Protein 1YWM (pdb70)

Organism: Streptococcus agalactiae serotype Ia (strain ATCC 27591 / A909 / CDC SS700) (NCBI:txid205921)

CATH classification: 2.60.500.10 (+1 more: 1.20.1270.150)

Sequence (180 aa):
STIPGSAATLNTSITKNIQNGNAYIDLYDVKLGKIDPLQLIVLEQGFTAKYVFRQGTKYYGDVSQLQSTGRASLTYNIFGEDGLPHVKTDGQIDIVSVALTIYDSTTLRDKIEEVRTNANDPKWTEESRTEVLTGLDTIKTDIDNNPKTQTDIDSKIVEVNELEKLLVLKLAAALEHHHH

Foldseek 3Di:
DDDAQAQKDFQCVLQQAADPQAGEEAVQCVVVVNDDPQVRMDGHPQKDWFKWKADDPDIDRGSNPDDDWAKIKIKIFMDGPVRHFDQGPVRHTHMDIHIYGYAYLVVVVVLLVVLLVVLPPVQWDPVLSVQLVVLSVVVVVDNVRHGDHNVVSVVVSVVNVVSSVSTDGPVRVVVVPDDD

InterPro domains:
  IPR005877 YSIRK Gram-positive signal peptide [PF04650] (15-38)
  IPR005877 YSIRK Gram-positive signal peptide [TIGR01168] (13-41)
  IPR012706 Rib/alpha/Esp surface antigen repeat [TIGR02331] (239-319)
  IPR012706 Rib/alpha/Esp surface antigen repeat [TIGR02331] (321-401)
  IPR012706 Rib/alpha/Esp surface antigen repeat [TIGR02331] (403-483)
  IPR012706 Rib/alpha/Esp surface antigen repeat [TIGR02331] (485-565)
  IPR012706 Rib/alpha/Esp surface antigen repeat [TIGR02331] (567-647)
  IPR012706 Rib/alpha/Esp surface antigen repeat [TIGR02331] (649-729)
  IPR012706 Rib/alpha/Esp surface antigen repeat [TIGR02331] (731-811)
  IPR012706 Rib/alpha/Esp surface antigen repeat [TIGR02331] (813-893)
  IPR012706 Rib/alpha/Esp surface antigen repeat [TIGR02331] (895-975)
  IPR014933 Alpha C protein, N-terminal [PF08829] (59-161)
  IPR019931 LPXTG cell wall anchor motif [PF00746] (979-1020)
  IPR019931 LPXTG cell wall anchor motif [PS50847] (987-1020)
  IPR019950 M protein-type anchor motif [PR00015] (981-996)
  IPR019950 M protein-type anchor motif [PR00015] (997-1017)
  IPR035327 AlphaC, C-terminal [PF17480] (164-234)
  IPR038335 ACP, C-terminal domain superfamily [G3DSA:1.20.1270.150] (161-236)
  IPR038544 ACP, N-terminal domain superfamily [G3DSA:2.60.500.10] (63-160)
  IPR059115 Rib domain [PF08428] (311-387)

Radius of gyration: 22.84 Å; Cα contacts (8 Å, |Δi|>4): 292; chains: 1; bounding box: 41×65×61 Å

Solvent-accessible surface area: 10551 Å² total; per-residue (Å²): 155,85,67,109,42,9,2,3,45,29,37,85,88,50,88,38,9,5,76,137,40,56,0,32,0,1,4,68,3,11,131,106,68,130,20,57,2,74,117,5,13,81,63,102,168,26,52,85,13,122,26,36,0,87,25,67,123,130,155,44,34,65,14,61,84,1,115,66,54,33,202,14,40,0,24,0,42,1,50,17,156,111,50,115,61,36,82,16,143,84,59,104,88,0,76,10,80,7,53,2,31,1,2,36,0,49,88,0,22,76,46,0,82,105,0,54,103,46,0,81,53,97,104,36,15,116,133,8,34,76,94,0,36,82,15,0,68,90,12,71,79,33,0,52,83,63,11,31,64,48,110,46,0,73,47,20,36,88,88,0,49,87,30,50,149,79,16,59,67,103,120,41,34,66,124,137,164,113,171,204

Nearest PDB structures (foldseek):
  1ywm-assembly1_A  TM=1.006E+00  e=1.007E-37  Streptococcus agalactiae A909
  2o0i-assembly1_1  TM=1.003E+00  e=1.517E-34  Streptococcus agalactiae serogroup Ia
  6jlc-assembly1_A  TM=8.289E-01  e=8.326E+00  Mobiluncus curtisii ATCC 43063
  2mpv-assembly1_A  TM=4.762E-01  e=4.719E+00  Escherichia coli

Secondary structure (DSSP, 8-state):
---TT-SEEE-TT-TTTEETTEEEEEHHHHHTT---GGGGEEE-TT-EEEEEEEETTEEESSGGG--S-EEEEEEEEEE-TTSSBPBPTTSSB-EEEEEEEEE--HHHHHHHHHHHHHHTSTTB-HHHHHHHHHHHHHHHHHHHHS---HHHHHHHHHHHHHHHTT--BHHHHHHHS---

Structure (mmCIF, N/CA/C/O backbone):
data_1YWM
#
_entry.id   1YWM
#
_cell.length_a   56.464
_cell.length_b   56.464
_cell.length_c   271.617
_cell.angle_alpha   90.00
_cell.angl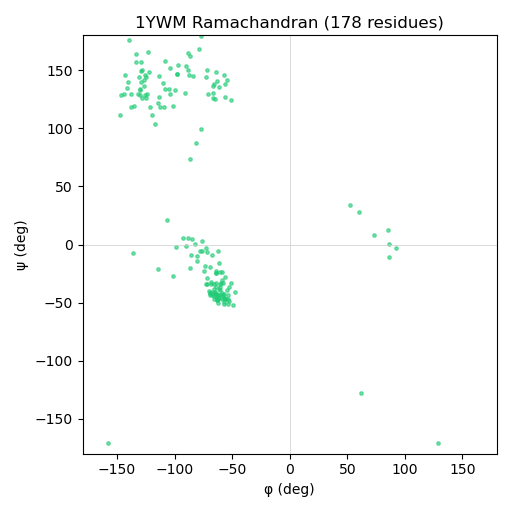e_beta   90.00
_cell.angle_gamma   120.00
#
_symmetry.space_group_name_H-M   'P 61 2 2'
#
loop_
_entity.id
_entity.type
_entity.pdbx_description
1 polymer 'C protein alpha-antigen'
2 non-polymer (2R,3S)-1,4-DIMERCAPTOBUTANE-2,3-DIOL
3 non-polymer GLYCEROL
4 water water
#
loop_
_atom_site.group_PDB
_atom_site.id
_atom_site.type_symbol
_atom_site.label_atom_id
_atom_site.label_alt_id
_atom_site.label_comp_id
_atom_site.label_asym_id
_atom_site.label_entity_id
_atom_site.label_seq_id
_atom_site.pdbx_PDB_ins_code
_atom_site.Cartn_x
_atom_site.Cartn_y
_atom_site.Cartn_z
_atom_site.occupancy
_atom_site.B_iso_or_equiv
_atom_site.auth_seq_id
_atom_site.auth_comp_id
_atom_site.auth_asym_id
_atom_site.auth_atom_id
_atom_site.pdbx_PDB_model_num
ATOM 1 N N . SER A 1 19 ? 39.977 28.927 154.274 1.00 61.20 57 SER A N 1
ATOM 2 C CA . SER A 1 19 ? 39.335 28.312 155.475 1.00 64.66 57 SER A CA 1
ATOM 3 C C . SER A 1 19 ? 38.678 29.358 156.392 1.00 64.68 57 SER A C 1
ATOM 4 O O . SER A 1 19 ? 37.446 29.453 156.438 1.00 64.72 57 SER A O 1
ATOM 7 N N . THR A 1 20 ? 39.489 30.122 157.128 1.00 61.04 58 THR A N 1
ATOM 8 C CA . THR A 1 20 ? 38.980 31.265 157.893 1.00 59.98 58 THR A CA 1
ATOM 9 C C . THR A 1 20 ? 39.902 32.487 157.800 1.00 55.15 58 THR A C 1
ATOM 10 O O . THR A 1 20 ? 41.078 32.442 158.195 1.00 55.04 58 THR A O 1
ATOM 14 N N . ILE A 1 21 ? 39.356 33.567 157.249 1.00 47.38 59 ILE A N 1
ATOM 15 C CA . ILE A 1 21 ? 40.075 34.829 157.132 1.00 36.34 59 ILE A CA 1
ATOM 16 C C . ILE A 1 21 ? 40.544 35.265 158.523 1.00 37.17 59 ILE A C 1
ATOM 17 O O . ILE A 1 21 ? 39.740 35.294 159.466 1.00 34.66 59 ILE A O 1
ATOM 22 N N . PRO A 1 22 ? 41.840 35.555 158.663 1.00 37.36 60 PRO A N 1
ATOM 23 C CA . PRO A 1 22 ? 42.400 35.970 159.959 1.00 36.17 60 PRO A CA 1
ATOM 24 C C . PRO A 1 22 ? 41.591 37.104 160.577 1.00 32.29 60 PRO A C 1
ATOM 25 O O . PRO A 1 22 ? 41.361 38.136 159.920 1.00 34.48 60 PRO A O 1
ATOM 29 N N . GLY A 1 23 ? 41.129 36.895 161.805 1.00 27.66 61 GLY A N 1
ATOM 30 C CA . GLY A 1 23 ? 40.387 37.918 162.521 1.00 25.74 61 GLY A CA 1
ATOM 31 C C . GLY A 1 23 ? 38.890 37.937 162.243 1.00 23.07 61 GLY A C 1
ATOM 32 O O . GLY A 1 23 ? 38.161 38.622 162.943 1.00 24.49 61 GLY A O 1
ATOM 33 N N . SER A 1 24 ? 38.428 37.192 161.237 1.00 20.14 62 SER A N 1
ATOM 34 C CA . SER A 1 24 ? 36.990 37.190 160.878 1.00 22.71 62 SER A CA 1
ATOM 35 C C . SER A 1 24 ? 36.126 36.447 161.874 1.00 23.34 62 SER A C 1
ATOM 36 O O . SER A 1 24 ? 36.523 35.410 162.400 1.00 28.66 62 SER A O 1
ATOM 39 N N . ALA A 1 25 ? 34.914 36.956 162.092 1.00 20.97 63 ALA A N 1
ATOM 40 C CA . ALA A 1 25 ? 33.985 36.307 163.007 1.00 22.66 63 ALA A CA 1
ATOM 41 C C . ALA A 1 25 ? 33.070 35.327 162.277 1.00 22.27 63 ALA A C 1
ATOM 42 O O . ALA A 1 25 ? 32.124 34.779 162.866 1.00 25.41 63 ALA A O 1
ATOM 44 N N . ALA A 1 26 ? 33.325 35.119 160.985 1.00 22.99 64 ALA A N 1
ATOM 45 C CA . ALA A 1 26 ? 32.493 34.204 160.197 1.00 22.47 64 ALA A CA 1
ATOM 46 C C . ALA A 1 26 ? 33.364 33.200 159.456 1.00 20.48 64 ALA A C 1
ATOM 47 O O . ALA A 1 26 ? 34.493 33.502 159.087 1.00 20.72 64 ALA A O 1
ATOM 49 N N . THR A 1 27 ? 32.829 32.009 159.235 1.00 23.57 65 THR A N 1
ATOM 50 C CA . THR A 1 27 ? 33.522 31.053 158.391 1.00 24.42 65 THR A CA 1
ATOM 51 C C . THR A 1 27 ? 32.528 30.243 157.542 1.00 22.07 65 THR A C 1
ATOM 52 O O . THR A 1 27 ? 31.420 29.923 157.969 1.00 22.70 65 THR A O 1
ATOM 56 N N . LEU A 1 28 ? 32.956 29.915 156.336 1.00 20.39 66 LEU A N 1
ATOM 57 C CA . LEU A 1 28 ? 32.103 29.223 155.377 1.00 28.88 66 LEU A CA 1
ATOM 58 C C . LEU A 1 28 ? 31.814 27.817 155.888 1.00 26.56 66 LEU A C 1
ATOM 59 O O . LEU A 1 28 ? 32.732 27.123 156.311 1.00 29.92 66 LEU A O 1
ATOM 64 N N . ASN A 1 29 ? 30.543 27.420 155.890 1.00 25.65 67 ASN A N 1
ATOM 65 C CA . ASN A 1 29 ? 30.149 26.062 156.274 1.00 24.97 67 ASN A CA 1
ATOM 66 C C . ASN A 1 29 ? 30.322 25.042 155.118 1.00 28.53 67 ASN A C 1
ATOM 67 O O . ASN A 1 29 ? 29.380 24.763 154.368 1.00 28.91 67 ASN A O 1
ATOM 72 N N . THR A 1 30 ? 31.519 24.476 154.999 1.00 31.52 68 THR A N 1
ATOM 73 C CA . THR A 1 30 ? 31.853 23.569 153.883 1.00 36.44 68 THR A CA 1
ATOM 74 C C . THR A 1 30 ? 31.170 22.186 153.947 1.00 37.32 68 THR A C 1
ATOM 75 O O . THR A 1 30 ? 31.275 21.376 153.002 1.00 35.28 68 THR A O 1
ATOM 79 N N . SER A 1 31 ? 30.470 21.928 155.047 1.00 32.53 69 SER A N 1
ATOM 80 C CA . SER A 1 31 ? 29.694 20.703 155.219 1.00 35.63 69 SER A CA 1
ATOM 81 C C . SER A 1 31 ? 28.400 20.676 154.378 1.00 34.70 69 SER A C 1
ATOM 82 O O . SER A 1 31 ? 27.810 19.611 154.150 1.00 33.62 69 SER A O 1
ATOM 85 N N . ILE A 1 32 ? 27.957 21.848 153.939 1.00 26.99 70 ILE A N 1
ATOM 86 C CA . ILE A 1 32 ? 26.770 21.971 153.094 1.00 23.18 70 ILE A CA 1
ATOM 87 C C . ILE A 1 32 ? 27.217 21.786 151.634 1.00 24.22 70 ILE A C 1
ATOM 88 O O . ILE A 1 32 ? 27.277 22.738 150.820 1.00 20.94 70 ILE A O 1
ATOM 93 N N . THR A 1 33 ? 27.520 20.530 151.316 1.00 21.16 71 THR A N 1
ATOM 94 C CA . THR A 1 33 ? 28.107 20.179 150.028 1.00 24.26 71 THR A CA 1
ATOM 95 C C . THR A 1 33 ? 27.216 20.442 148.818 1.00 20.94 71 THR A C 1
ATOM 96 O O . THR A 1 33 ? 27.755 20.630 147.708 1.00 24.96 71 THR A O 1
ATOM 100 N N . LYS A 1 34 ? 25.892 20.475 148.997 1.00 19.03 72 LYS A N 1
ATOM 101 C CA . LYS A 1 34 ? 25.052 20.900 147.862 1.00 17.37 72 LYS A CA 1
ATOM 102 C C . LYS A 1 34 ? 25.419 22.327 147.359 1.00 21.38 72 LYS A C 1
ATOM 103 O O . LYS A 1 34 ? 25.323 22.616 146.159 1.00 17.02 72 LYS A O 1
ATOM 109 N N . ASN A 1 35 ? 25.849 23.203 148.271 1.00 19.35 73 ASN A N 1
ATOM 110 C CA . ASN A 1 35 ? 26.055 24.612 147.952 1.00 18.21 73 ASN A CA 1
ATOM 111 C C . ASN A 1 35 ? 27.495 25.135 148.014 1.00 19.24 73 ASN A C 1
ATOM 112 O O . ASN A 1 35 ? 27.785 26.179 147.449 1.00 21.29 73 ASN A O 1
ATOM 117 N N . ILE A 1 36 ? 28.359 24.430 148.739 1.00 18.62 74 ILE A N 1
ATOM 118 C CA . ILE A 1 36 ? 29.749 24.826 148.948 1.00 23.50 74 ILE A CA 1
ATOM 119 C C . ILE A 1 36 ? 30.662 23.719 148.422 1.00 23.74 74 ILE A C 1
ATOM 120 O O . ILE A 1 36 ? 30.593 22.566 148.886 1.00 28.86 74 ILE A O 1
ATOM 125 N N . GLN A 1 37 ? 31.473 24.060 147.427 1.00 23.16 75 GLN A N 1
ATOM 126 C CA . GLN A 1 37 ? 32.493 23.162 146.897 1.00 25.17 75 GLN A CA 1
ATOM 127 C C . GLN A 1 37 ? 33.752 23.945 146.570 1.00 26.05 75 GLN A C 1
ATOM 128 O O . GLN A 1 37 ? 33.672 25.006 145.940 1.00 24.50 75 GLN A O 1
ATOM 134 N N . ASN A 1 38 ? 34.895 23.394 146.980 1.00 29.51 76 ASN A N 1
ATOM 135 C CA . ASN A 1 38 ? 36.205 24.014 146.789 1.00 33.97 76 ASN A CA 1
ATOM 136 C C . ASN A 1 38 ? 36.227 25.458 147.314 1.00 28.51 76 ASN A C 1
ATOM 137 O O . ASN A 1 38 ? 36.889 26.326 146.741 1.00 23.52 76 ASN A O 1
ATOM 142 N N . GLY A 1 39 ? 35.476 25.713 148.381 1.00 29.31 77 GLY A N 1
ATOM 143 C CA . GLY A 1 39 ? 35.405 27.051 148.955 1.00 27.03 77 GLY A CA 1
ATOM 144 C C . GLY A 1 39 ? 34.598 28.046 148.143 1.00 26.75 77 GLY A C 1
ATOM 145 O O . GLY A 1 39 ? 34.591 29.238 148.453 1.00 23.26 77 GLY A O 1
ATOM 146 N N . ASN A 1 40 ? 33.909 27.557 147.109 1.00 22.00 78 ASN A N 1
ATOM 147 C CA . ASN A 1 40 ? 33.033 28.375 146.300 1.00 21.50 78 ASN A CA 1
ATOM 148 C C . ASN A 1 40 ? 31.567 28.041 146.552 1.00 22.52 78 ASN A C 1
ATOM 149 O O . ASN A 1 40 ? 31.241 26.944 147.035 1.00 26.08 78 ASN A O 1
ATOM 154 N N . ALA A 1 41 ? 30.688 28.990 146.241 1.00 18.97 79 ALA A N 1
ATOM 155 C CA . ALA A 1 41 ? 29.278 28.757 146.453 1.00 16.00 79 ALA A CA 1
ATOM 156 C C . ALA A 1 41 ? 28.552 28.474 145.151 1.00 14.23 79 ALA A C 1
ATOM 157 O O . ALA A 1 41 ? 28.940 28.962 144.083 1.00 16.61 79 ALA A O 1
ATOM 159 N N . TYR A 1 42 ? 27.466 27.715 145.276 1.00 13.58 80 TYR A N 1
ATOM 160 C CA . TYR A 1 42 ? 26.567 27.400 144.158 1.00 16.99 80 TYR A CA 1
ATOM 161 C C . TYR A 1 42 ? 25.155 27.445 144.651 1.00 14.29 80 TYR A C 1
ATOM 162 O O . TYR A 1 42 ? 24.876 26.954 145.737 1.00 18.62 80 TYR A O 1
ATOM 171 N N . ILE A 1 43 ? 24.267 27.993 143.832 1.00 14.84 81 ILE A N 1
ATOM 172 C CA . ILE A 1 43 ? 22.844 28.106 144.168 1.00 12.54 81 ILE A CA 1
ATOM 173 C C . ILE A 1 43 ? 22.044 27.742 142.921 1.00 19.13 81 ILE A C 1
ATOM 174 O O . ILE A 1 43 ? 22.317 28.248 141.827 1.00 16.09 81 ILE A O 1
ATOM 179 N N . ASP A 1 44 ? 21.083 26.846 143.104 1.00 18.19 82 ASP A N 1
ATOM 180 C CA . ASP A 1 44 ? 20.214 26.380 142.022 1.00 16.84 82 ASP A CA 1
ATOM 181 C C . ASP A 1 44 ? 18.901 27.128 142.180 1.00 11.63 82 ASP A C 1
ATOM 182 O O . ASP A 1 44 ? 18.258 27.021 143.237 1.00 18.16 82 ASP A O 1
ATOM 187 N N . LEU A 1 45 ? 18.522 27.909 141.173 1.00 13.73 83 LEU A N 1
ATOM 188 C CA . LEU A 1 45 ? 17.286 28.697 141.261 1.00 18.74 83 LEU A CA 1
ATOM 189 C C . LEU A 1 45 ? 16.053 27.810 141.436 1.00 20.48 83 LEU A C 1
ATOM 190 O O . LEU A 1 45 ? 15.040 28.256 141.977 1.00 17.31 83 LEU A O 1
ATOM 195 N N . TYR A 1 46 ? 16.151 26.546 141.011 1.00 18.82 84 TYR A N 1
ATOM 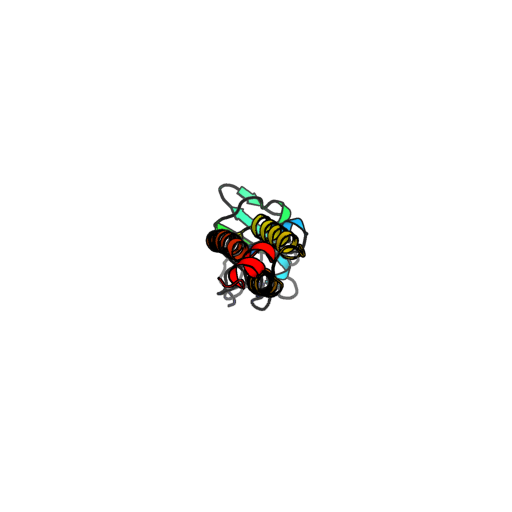196 C CA . TYR A 1 46 ? 15.064 25.591 141.295 1.00 17.62 84 TYR A CA 1
ATOM 197 C C . TYR A 1 46 ? 14.796 25.531 142.802 1.00 18.36 84 TYR A C 1
ATOM 198 O O . TYR A 1 46 ? 13.624 25.589 143.254 1.00 21.40 84 TYR A O 1
ATOM 207 N N . ASP A 1 47 ? 15.886 25.421 143.564 1.00 15.29 85 ASP A N 1
ATOM 208 C CA . ASP A 1 47 ? 15.851 25.353 145.026 1.00 16.76 85 ASP A CA 1
ATOM 209 C C . ASP A 1 47 ? 15.380 26.668 145.611 1.00 23.47 85 ASP A C 1
ATOM 210 O O . ASP A 1 47 ? 14.600 26.678 146.568 1.00 22.52 85 ASP A O 1
ATOM 215 N N . VAL A 1 48 ? 15.850 27.775 145.030 1.00 20.36 86 VAL A N 1
ATOM 216 C CA . VAL A 1 48 ? 15.395 29.104 145.467 1.00 21.21 86 VAL A CA 1
ATOM 217 C C . VAL A 1 48 ? 13.898 29.300 145.339 1.00 27.04 86 VAL A C 1
ATOM 218 O O . VAL A 1 48 ? 13.242 29.771 146.260 1.00 24.02 86 VAL A O 1
ATOM 222 N N . LYS A 1 49 ? 13.346 28.923 144.199 1.00 24.84 87 LYS A N 1
ATOM 223 C CA . LYS A 1 49 ? 11.921 29.090 143.989 1.00 26.91 87 LYS A CA 1
ATOM 224 C C . LYS A 1 49 ? 11.086 28.240 144.943 1.00 27.36 87 LYS A C 1
ATOM 225 O O . LYS A 1 49 ? 9.962 28.606 145.231 1.00 32.71 87 LYS A O 1
ATOM 231 N N . LEU A 1 50 ? 11.648 27.141 145.455 1.00 23.13 88 LEU A N 1
ATOM 232 C CA . LEU A 1 50 ? 11.005 26.340 146.496 1.00 27.94 88 LEU A CA 1
ATOM 233 C C . LEU A 1 50 ? 11.269 26.867 147.918 1.00 32.25 88 LEU A C 1
ATOM 234 O O . LEU A 1 50 ? 10.894 26.213 148.902 1.00 31.40 88 LEU A O 1
ATOM 239 N N . GLY A 1 51 ? 11.941 28.013 148.016 1.00 30.54 89 GLY A N 1
ATOM 240 C CA . GLY A 1 51 ? 12.357 28.564 149.294 1.00 28.34 89 GLY A CA 1
ATOM 241 C C . GLY A 1 51 ? 13.287 27.700 150.123 1.00 27.98 89 GLY A C 1
ATOM 242 O O . GLY A 1 51 ? 13.315 27.812 151.352 1.00 33.75 89 GLY A O 1
ATOM 243 N N . LYS A 1 52 ? 14.077 26.854 149.469 1.00 20.57 90 LYS A N 1
ATOM 244 C CA . LYS A 1 52 ? 15.006 25.950 150.158 1.00 20.31 90 LYS A CA 1
ATOM 245 C C . LYS A 1 52 ? 16.384 26.516 150.512 1.00 20.56 90 LYS A C 1
ATOM 246 O O . LYS A 1 52 ? 17.163 25.858 151.222 1.00 18.98 90 LYS A O 1
ATOM 252 N N . ILE A 1 53 ? 16.701 27.709 150.014 1.00 23.00 91 ILE A N 1
ATOM 253 C CA . ILE A 1 53 ? 18.062 28.245 150.192 1.00 17.92 91 ILE 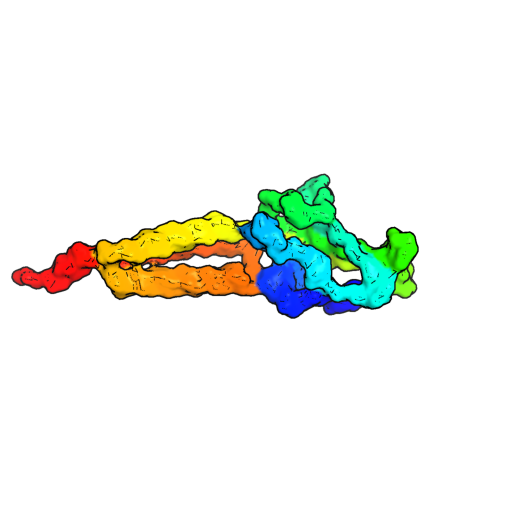A CA 1
ATOM 254 C C . ILE A 1 53 ? 18.025 29.467 151.108 1.00 13.55 91 ILE A C 1
ATOM 255 O O . ILE A 1 53 ? 17.399 30.472 150.774 1.00 22.93 91 ILE A O 1
ATOM 260 N N . ASP A 1 54 ? 18.711 29.336 152.239 1.00 23.17 92 ASP A N 1
ATOM 261 C CA . ASP A 1 54 ? 18.960 30.428 153.149 1.00 20.42 92 ASP A CA 1
ATOM 262 C C . ASP A 1 54 ? 20.466 30.640 153.206 1.00 13.39 92 ASP A C 1
ATOM 263 O O . ASP A 1 54 ? 21.177 29.847 153.830 1.00 17.79 92 ASP A O 1
ATOM 268 N N . PRO A 1 55 ? 20.968 31.684 152.527 1.00 16.75 93 PRO A N 1
ATOM 269 C CA . PRO A 1 55 ? 22.421 31.914 152.457 1.00 16.15 93 PRO A CA 1
ATOM 270 C C . PRO A 1 55 ? 23.079 32.030 153.828 1.00 12.06 93 PRO A C 1
ATOM 271 O O . PRO A 1 55 ? 24.263 31.676 153.963 1.00 14.13 93 PRO A O 1
ATOM 275 N N . LEU A 1 56 ? 22.330 32.483 154.833 1.00 17.87 94 LEU A N 1
ATOM 276 C CA . LEU A 1 56 ? 22.901 32.574 156.194 1.00 19.22 94 LEU A CA 1
ATOM 277 C C . LEU A 1 56 ? 23.272 31.233 156.773 1.00 21.32 94 LEU A C 1
ATOM 278 O O . LEU A 1 56 ? 24.122 31.137 157.667 1.00 18.96 94 LEU A O 1
ATOM 283 N N . GLN A 1 57 ? 22.654 30.169 156.260 1.00 24.68 95 GLN A N 1
ATOM 284 C CA . GLN A 1 57 ? 22.982 28.840 156.760 1.00 23.48 95 GLN A CA 1
ATOM 285 C C . GLN A 1 57 ? 24.303 28.323 156.182 1.00 26.58 95 GLN A C 1
ATOM 286 O O . GLN A 1 57 ? 24.803 27.297 156.627 1.00 24.32 95 GLN A O 1
ATOM 292 N N . LEU A 1 58 ? 24.901 29.069 155.245 1.00 19.87 96 LEU A N 1
ATOM 293 C CA . LEU A 1 58 ? 26.151 28.645 154.614 1.00 18.02 96 LEU A CA 1
ATOM 294 C C . LEU A 1 58 ? 27.371 29.149 155.365 1.00 28.22 96 LEU A C 1
ATOM 295 O O . LEU A 1 58 ? 28.504 28.864 154.986 1.00 25.55 96 LEU A O 1
ATOM 300 N N . ILE A 1 59 ? 27.143 29.900 156.441 1.00 30.07 97 ILE A N 1
ATOM 301 C CA . ILE A 1 59 ? 28.266 30.381 157.240 1.00 24.12 97 ILE A CA 1
ATOM 302 C C . ILE A 1 59 ? 28.088 30.077 158.713 1.00 29.28 97 ILE A C 1
ATOM 303 O O . ILE A 1 59 ? 26.966 29.875 159.181 1.00 28.19 97 ILE A O 1
ATOM 308 N N . VAL A 1 60 ? 29.209 30.033 159.432 1.00 26.39 98 VAL A N 1
ATOM 309 C CA . VAL A 1 60 ? 29.170 29.843 160.872 1.00 31.46 98 VAL A CA 1
ATOM 310 C C . VAL A 1 60 ? 29.682 31.127 161.520 1.00 26.91 98 VAL A C 1
ATOM 311 O O . VAL A 1 60 ? 30.765 31.610 161.194 1.00 28.91 98 VAL A O 1
ATOM 315 N N . LEU A 1 61 ? 28.889 31.669 162.435 1.00 26.54 99 LEU A N 1
ATOM 316 C CA . LEU A 1 61 ? 29.204 32.939 163.083 1.00 25.23 99 LEU A CA 1
ATOM 317 C C . LEU A 1 61 ? 29.568 32.741 164.531 1.00 29.27 99 LEU A C 1
ATOM 318 O O . LEU A 1 61 ? 28.935 31.954 165.256 1.00 29.12 99 LEU A O 1
ATOM 323 N N . GLU A 1 62 ? 30.584 33.478 164.941 1.00 29.40 100 GLU A N 1
ATOM 324 C CA . GLU A 1 62 ? 30.968 33.602 166.338 1.00 28.81 100 GLU A CA 1
ATOM 325 C C . GLU A 1 62 ? 29.860 34.276 167.146 1.00 32.65 100 GLU A C 1
ATOM 326 O O . GLU A 1 62 ? 29.094 35.113 166.624 1.00 30.41 100 GLU A O 1
ATOM 332 N N . GLN A 1 63 ? 29.758 33.900 168.420 1.00 32.85 101 GLN A N 1
ATOM 333 C CA . GLN A 1 63 ? 28.803 34.526 169.330 1.00 32.89 101 GLN A CA 1
ATOM 334 C C . GLN A 1 63 ? 29.043 36.041 169.361 1.00 23.41 101 GLN A C 1
ATOM 335 O O . GLN A 1 63 ? 30.190 36.493 169.349 1.00 23.10 101 GLN A O 1
ATOM 341 N N . GLY A 1 64 ? 27.955 36.805 169.354 1.00 25.12 102 GLY A N 1
ATOM 342 C CA . GLY A 1 64 ? 28.018 38.248 169.431 1.00 28.50 102 GLY A CA 1
ATOM 343 C C . GLY A 1 64 ? 28.054 38.940 168.083 1.00 30.84 102 GLY A C 1
ATOM 344 O O . GLY A 1 64 ? 28.066 40.170 168.027 1.00 30.11 102 GLY A O 1
ATOM 345 N N . PHE A 1 65 ? 28.081 38.164 166.996 1.00 20.43 103 PHE A N 1
ATOM 346 C CA . PHE A 1 65 ? 28.116 38.750 165.657 1.00 16.36 103 PHE A CA 1
ATOM 347 C C . PHE A 1 65 ? 26.941 38.291 164.804 1.00 20.70 103 PHE A C 1
ATOM 348 O O . PHE A 1 65 ? 26.433 37.180 164.986 1.00 21.16 103 PHE A O 1
ATOM 356 N N . THR A 1 66 ? 26.490 39.153 163.902 1.00 18.70 104 THR A N 1
ATOM 357 C CA . THR A 1 66 ? 25.472 38.767 162.923 1.00 21.52 104 THR A CA 1
ATOM 358 C C . THR A 1 66 ? 25.993 39.005 161.509 1.00 24.60 104 THR A C 1
ATOM 359 O O . THR A 1 66 ? 26.978 39.715 161.322 1.00 22.17 104 THR A O 1
ATOM 363 N N . ALA A 1 67 ? 25.316 38.431 160.515 1.00 16.77 105 ALA A N 1
ATOM 364 C CA . ALA A 1 67 ? 25.735 38.575 159.121 1.00 14.10 105 ALA A CA 1
ATOM 365 C C . ALA A 1 67 ? 24.538 38.975 158.297 1.00 16.79 105 ALA A C 1
ATOM 366 O O . ALA A 1 67 ? 23.418 38.573 158.613 1.00 19.36 105 ALA A O 1
ATOM 368 N N . LYS A 1 68 ? 24.766 39.818 157.293 1.00 16.67 106 LYS A N 1
ATOM 369 C CA . LYS A 1 68 ? 23.737 40.128 156.302 1.00 17.78 106 LYS A CA 1
ATOM 370 C C . LYS A 1 68 ? 24.387 39.823 154.965 1.00 19.74 106 LYS A C 1
ATOM 371 O O . LYS A 1 68 ? 25.526 40.236 154.721 1.00 19.78 106 LYS A O 1
ATOM 377 N N . TYR A 1 69 ? 23.710 39.036 154.132 1.00 15.89 107 TYR A N 1
ATOM 378 C CA . TYR A 1 69 ? 24.308 38.685 152.835 1.00 13.27 107 TYR A CA 1
ATOM 379 C C . TYR A 1 69 ? 23.946 39.668 151.748 1.00 12.39 107 TYR A C 1
ATOM 380 O O . TYR A 1 69 ? 22.903 40.324 151.801 1.00 14.34 107 TYR A O 1
ATOM 389 N N . VAL A 1 70 ? 24.811 39.774 150.739 1.00 13.28 108 VAL A N 1
ATOM 390 C CA . VAL A 1 70 ? 24.531 40.655 149.616 1.00 11.24 108 VAL A CA 1
ATOM 391 C C . VAL A 1 70 ? 25.076 39.928 148.427 1.00 10.76 108 VAL A C 1
ATOM 392 O O . VAL A 1 70 ? 26.226 39.480 148.442 1.00 12.94 108 VAL A O 1
ATOM 396 N N . PHE A 1 71 ? 24.247 39.815 147.400 1.00 11.43 109 PHE A N 1
ATOM 397 C CA . PHE A 1 71 ? 24.696 39.272 146.119 1.00 14.96 109 PHE A CA 1
ATOM 398 C C . PHE A 1 71 ? 25.015 40.443 145.200 1.00 11.53 109 PHE A C 1
ATOM 399 O O . PHE A 1 71 ? 24.352 41.489 145.250 1.00 15.14 109 PHE A O 1
ATOM 407 N N . ARG A 1 72 ? 26.003 40.259 144.335 1.00 10.91 110 ARG A N 1
ATOM 408 C CA . ARG A 1 72 ? 26.239 41.204 143.261 1.00 10.98 110 ARG A CA 1
ATOM 409 C C . ARG A 1 72 ? 26.212 40.386 141.974 1.00 18.03 110 ARG A C 1
ATOM 410 O O . ARG A 1 72 ? 26.958 39.404 141.853 1.00 15.84 110 ARG A O 1
ATOM 418 N N . GLN A 1 73 ? 25.370 40.804 141.041 1.00 14.57 111 GLN A N 1
ATOM 419 C CA . GLN A 1 73 ? 25.248 40.142 139.752 1.00 17.91 111 GLN A CA 1
ATOM 420 C C . GLN A 1 73 ? 24.927 41.193 138.712 1.00 18.14 111 GLN A C 1
ATOM 421 O O . GLN A 1 73 ? 23.992 41.968 138.892 1.00 17.41 111 GLN A O 1
ATOM 427 N N . GLY A 1 74 ? 25.682 41.220 137.617 1.00 21.19 112 GLY A N 1
ATOM 428 C CA . GLY A 1 74 ? 25.510 42.283 136.643 1.00 26.65 112 GLY A CA 1
ATOM 429 C C . GLY A 1 74 ? 25.814 43.631 137.288 1.00 20.90 112 GLY A C 1
ATOM 430 O O . GLY A 1 74 ? 26.859 43.794 137.930 1.00 24.50 112 GLY A O 1
ATOM 431 N N . THR A 1 75 ? 24.884 44.570 137.162 1.00 21.26 113 THR A N 1
ATOM 432 C CA . THR A 1 75 ? 25.039 45.910 137.737 1.00 16.69 113 THR A CA 1
ATOM 433 C C . THR A 1 75 ? 24.152 46.088 138.961 1.00 23.80 113 THR A C 1
ATOM 434 O O . THR A 1 75 ? 23.828 47.228 139.351 1.00 23.83 113 THR A O 1
ATOM 438 N N . LYS A 1 76 ? 23.747 44.980 139.571 1.00 17.21 114 LYS A N 1
ATOM 439 C CA . LYS A 1 76 ? 22.813 45.068 140.701 1.00 19.86 114 LYS A CA 1
ATOM 440 C C . LYS A 1 76 ? 23.281 44.366 141.981 1.00 16.97 114 LYS A C 1
ATOM 441 O O . LYS A 1 76 ? 23.935 43.346 141.922 1.00 14.22 114 LYS A O 1
ATOM 447 N N . TYR A 1 77 ? 22.928 44.933 143.136 1.00 11.49 115 TYR A N 1
ATOM 448 C CA . TYR A 1 77 ? 23.031 44.213 144.399 1.00 9.99 115 TYR A CA 1
ATOM 449 C C . TYR A 1 77 ? 21.671 43.642 144.775 1.00 16.13 115 TYR A C 1
ATOM 450 O O . TYR A 1 77 ? 20.644 44.256 144.491 1.00 15.50 115 TYR A O 1
ATOM 459 N N . TYR A 1 78 ? 21.676 42.483 145.419 1.00 17.70 116 TYR A N 1
ATOM 460 C CA . TYR A 1 78 ? 20.452 41.852 145.881 1.00 18.60 116 TYR A CA 1
ATOM 461 C C . TYR A 1 78 ? 20.634 41.434 147.307 1.00 13.88 116 TYR A C 1
ATOM 462 O O . TYR A 1 78 ? 21.605 40.763 147.637 1.00 17.68 116 TYR A O 1
ATOM 471 N N . GLY A 1 79 ? 19.668 41.818 148.131 1.00 14.03 117 GLY A N 1
ATOM 472 C CA . GLY A 1 79 ? 19.645 41.483 149.545 1.00 11.82 117 GLY A CA 1
ATOM 473 C C . GLY A 1 79 ? 18.754 40.306 149.905 1.00 17.00 117 GLY A C 1
ATOM 474 O O . GLY A 1 79 ? 18.703 39.904 151.072 1.00 15.78 117 GLY A O 1
ATOM 475 N N . ASP A 1 80 ? 18.063 39.739 148.906 1.00 17.91 118 ASP A N 1
ATOM 476 C CA . ASP A 1 80 ? 17.141 38.625 149.144 1.00 18.76 118 ASP A CA 1
ATOM 477 C C . ASP A 1 80 ? 17.407 37.594 148.067 1.00 14.13 118 ASP A C 1
ATOM 478 O O . ASP A 1 80 ? 17.273 37.916 146.892 1.00 16.83 118 ASP A O 1
ATOM 483 N N . VAL A 1 81 ? 17.803 36.390 148.465 1.00 15.36 119 VAL A N 1
ATOM 484 C CA . VAL A 1 81 ? 18.085 35.312 147.511 1.00 18.53 119 VAL A CA 1
ATOM 485 C C . VAL A 1 81 ? 16.929 35.104 146.500 1.00 23.35 119 VAL A C 1
ATOM 486 O O . VAL A 1 81 ? 17.163 34.753 145.340 1.00 18.82 119 VAL A O 1
ATOM 490 N N . SER A 1 82 ? 15.691 35.339 146.941 1.00 18.09 120 SER A N 1
ATOM 491 C CA . SER A 1 82 ? 14.509 35.203 146.063 1.00 24.30 120 SER A CA 1
ATOM 492 C C . SER A 1 82 ? 14.514 36.156 144.851 1.00 25.95 120 SER A C 1
ATOM 493 O O . SER A 1 82 ? 13.783 35.933 143.877 1.00 25.39 120 SER A O 1
ATOM 496 N N . GLN A 1 83 ? 15.358 37.197 144.889 1.00 20.26 121 GLN A N 1
ATOM 497 C CA . GLN A 1 83 ? 15.508 38.105 143.747 1.00 21.51 121 GLN A CA 1
ATOM 498 C C . GLN A 1 83 ? 16.419 37.603 142.621 1.00 20.56 121 GLN A C 1
ATOM 499 O O . GLN A 1 83 ? 16.440 38.209 141.530 1.00 20.60 121 GLN A O 1
ATOM 505 N N . LEU A 1 84 ? 17.205 36.554 142.886 1.00 19.69 122 LEU A N 1
ATOM 506 C CA . LEU A 1 84 ? 18.065 35.988 141.851 1.00 18.80 122 LEU A CA 1
ATOM 507 C C . LEU A 1 84 ? 17.179 35.366 140.767 1.00 19.90 122 LEU A C 1
ATOM 508 O O . LEU A 1 84 ? 16.329 34.546 1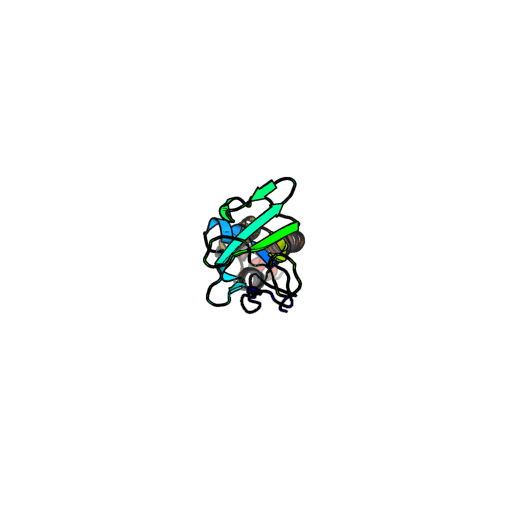41.061 1.00 20.47 122 LEU A O 1
ATOM 513 N N . GLN A 1 85 ? 17.390 35.765 139.530 1.00 18.52 123 GLN A N 1
ATOM 514 C CA . GLN A 1 85 ? 16.507 35.302 138.441 1.00 25.36 123 GLN A CA 1
ATOM 515 C C . GLN A 1 85 ? 17.280 34.898 137.196 1.00 25.11 123 GLN A C 1
ATOM 516 O O . GLN A 1 85 ? 16.714 34.360 136.243 1.00 25.46 123 GLN A O 1
ATOM 522 N N . SER A 1 86 ? 18.568 35.156 137.202 1.00 19.43 124 SER A N 1
ATOM 523 C CA . SER A 1 86 ? 19.405 34.864 136.038 1.00 24.17 124 SER A CA 1
ATOM 524 C C . SER A 1 86 ? 20.555 33.976 136.465 1.00 25.37 124 SER A C 1
ATOM 525 O O . SER A 1 86 ? 21.086 34.141 137.562 1.00 20.88 124 SER A O 1
ATOM 528 N N . THR A 1 87 ? 20.959 33.054 135.595 1.00 21.32 125 THR A N 1
ATOM 529 C CA . THR A 1 87 ? 22.104 32.192 135.871 1.00 20.87 125 THR A CA 1
ATOM 530 C C . THR A 1 87 ? 23.417 32.810 135.407 1.00 22.06 125 THR A C 1
ATOM 531 O O . THR A 1 87 ? 23.432 33.750 134.625 1.00 25.40 125 THR A O 1
ATOM 535 N N . GLY A 1 88 ? 24.524 32.260 135.881 1.00 18.09 126 GLY A N 1
ATOM 536 C CA . GLY A 1 88 ? 25.816 32.801 135.541 1.00 20.02 126 GLY A CA 1
ATOM 537 C C . GLY A 1 88 ? 26.634 33.043 136.798 1.00 20.39 126 GLY A C 1
ATOM 538 O O . GLY A 1 88 ? 26.259 32.608 137.910 1.00 20.77 126 GLY A O 1
ATOM 539 N N . ARG A 1 89 ? 27.758 33.724 136.600 1.00 21.54 127 ARG A N 1
ATOM 540 C CA . ARG A 1 89 ? 28.696 34.034 137.666 1.00 23.34 127 ARG A CA 1
ATOM 541 C C . ARG A 1 89 ? 28.243 35.301 138.411 1.00 21.67 127 ARG A C 1
ATOM 542 O O . ARG A 1 89 ? 27.677 36.226 137.824 1.00 20.73 127 ARG A O 1
ATOM 550 N N . ALA A 1 90 ? 28.492 35.315 139.710 1.00 19.75 128 ALA A N 1
ATOM 551 C CA . ALA A 1 90 ? 28.056 36.424 140.557 1.00 16.05 128 ALA A CA 1
ATOM 552 C C . ALA A 1 90 ? 28.964 36.371 141.778 1.00 9.37 128 ALA A C 1
ATOM 553 O O . ALA A 1 90 ? 29.939 35.610 141.805 1.00 15.82 128 ALA A O 1
ATOM 555 N N . SER A 1 91 ? 28.650 37.172 142.792 1.00 12.65 129 SER A N 1
ATOM 556 C CA . SER A 1 91 ? 29.358 37.049 144.048 1.00 14.19 129 SER A CA 1
ATOM 557 C C . SER A 1 91 ? 28.355 37.054 145.186 1.00 12.55 129 SER A C 1
ATOM 558 O O . SER A 1 91 ? 27.184 37.514 145.036 1.00 14.43 129 SER A O 1
ATOM 561 N N . LEU A 1 92 ? 28.813 36.474 146.290 1.00 15.60 130 LEU A N 1
ATOM 562 C CA . LEU A 1 92 ? 28.065 36.356 147.525 1.00 15.15 130 LEU A CA 1
ATOM 563 C C . LEU A 1 92 ? 29.005 36.907 148.606 1.00 15.71 130 LEU A C 1
ATOM 564 O O . LEU A 1 92 ? 30.172 36.493 148.700 1.00 17.38 130 LEU A O 1
ATOM 569 N N . THR A 1 93 ? 28.515 37.885 149.373 1.00 13.27 131 THR A N 1
ATOM 570 C CA . THR A 1 93 ? 29.332 38.482 150.429 1.00 11.00 131 THR A CA 1
ATOM 571 C C . THR A 1 93 ? 28.534 38.475 151.715 1.00 11.41 131 THR A C 1
ATOM 572 O O . THR A 1 93 ? 27.363 38.754 151.676 1.00 13.26 131 THR A O 1
ATOM 576 N N . TYR A 1 94 ? 29.194 38.171 152.833 1.00 12.47 132 TYR A N 1
ATOM 577 C CA . TYR A 1 94 ? 28.569 38.268 154.127 1.00 16.90 132 TYR A CA 1
ATOM 578 C C . TYR A 1 94 ? 29.231 39.475 154.801 1.00 14.56 132 TYR A C 1
ATOM 579 O O . TYR A 1 94 ? 30.443 39.499 154.997 1.00 15.78 132 TYR A O 1
ATOM 588 N N . ASN A 1 95 ? 28.428 40.469 155.110 1.00 14.78 133 ASN A N 1
ATOM 589 C CA . ASN A 1 95 ? 28.903 41.619 155.886 1.00 13.83 133 ASN A CA 1
ATOM 590 C C . ASN A 1 95 ? 28.643 41.276 157.353 1.00 12.12 133 ASN A C 1
ATOM 591 O O . ASN A 1 95 ? 27.536 40.928 157.700 1.00 15.41 133 ASN A O 1
ATOM 596 N N . ILE A 1 96 ? 29.656 41.446 158.200 1.00 12.29 134 ILE A N 1
ATOM 597 C CA . ILE A 1 96 ? 29.610 40.969 159.572 1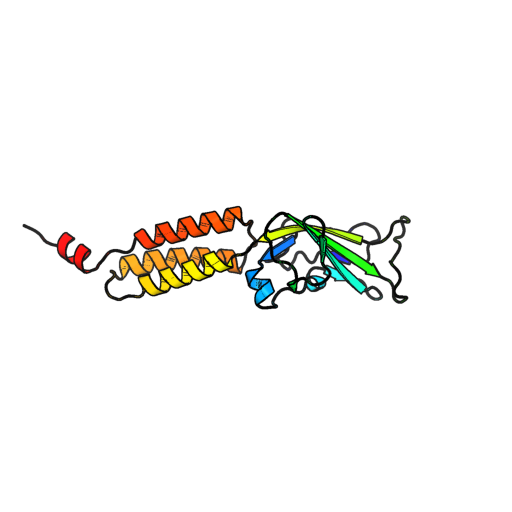.00 11.38 134 ILE A CA 1
ATOM 598 C C . ILE A 1 96 ? 29.479 42.213 160.486 1.00 13.06 134 ILE A C 1
ATOM 599 O O . ILE A 1 96 ? 30.207 43.197 160.305 1.00 13.04 134 ILE A O 1
ATOM 604 N N . PHE A 1 97 ? 28.571 42.129 161.443 1.00 13.08 135 PHE A N 1
ATOM 605 C CA . PHE A 1 97 ? 28.237 43.251 162.337 1.00 10.69 135 PHE A CA 1
ATOM 606 C C . PHE A 1 97 ? 28.351 42.849 163.804 1.00 15.68 135 PHE A C 1
ATOM 607 O O . PHE A 1 97 ? 27.945 41.745 164.171 1.00 15.93 135 PHE A O 1
ATOM 615 N N . GLY A 1 98 ? 28.863 43.763 164.646 1.00 12.55 136 GLY A N 1
ATOM 616 C CA . GLY A 1 98 ? 28.815 43.563 166.087 1.00 11.51 136 GLY A CA 1
ATOM 617 C C . GLY A 1 98 ? 27.436 43.856 166.646 1.00 15.15 136 GLY A C 1
ATOM 618 O O . GLY A 1 98 ? 26.510 44.224 165.910 1.00 16.22 136 GLY A O 1
ATOM 619 N N . GLU A 1 99 ? 27.306 43.688 167.965 1.00 16.31 137 GLU A N 1
ATOM 620 C CA . GLU A 1 99 ? 26.037 43.892 168.653 1.00 20.90 137 GLU A CA 1
ATOM 621 C C . GLU A 1 99 ? 25.481 45.294 168.484 1.00 18.15 137 GLU A C 1
ATOM 622 O O . GLU A 1 99 ? 24.265 45.485 168.576 1.00 15.48 137 GLU A O 1
ATOM 628 N N . ASP A 1 100 ? 26.335 46.276 168.192 1.00 15.68 138 ASP A N 1
ATOM 629 C CA . ASP A 1 100 ? 25.818 47.642 168.007 1.00 14.00 138 ASP A CA 1
ATOM 630 C C . ASP A 1 100 ? 25.258 47.901 166.608 1.00 13.32 138 ASP A C 1
ATOM 631 O O . ASP A 1 100 ? 24.831 48.997 166.305 1.00 13.93 138 ASP A O 1
ATOM 636 N N . GLY A 1 101 ? 25.282 46.889 165.730 1.00 15.89 139 GLY A N 1
ATOM 637 C CA . GLY A 1 101 ? 24.714 47.047 164.414 1.00 12.36 139 GLY A CA 1
ATOM 638 C C . GLY A 1 101 ? 25.727 47.648 163.437 1.00 8.88 139 GLY A C 1
ATOM 639 O O . GLY A 1 101 ? 25.407 47.841 162.248 1.00 15.53 139 GLY A O 1
ATOM 640 N N . LEU A 1 102 ? 26.941 47.912 163.911 1.00 12.70 140 LEU A N 1
ATOM 641 C CA . LEU A 1 102 ? 27.975 48.474 163.049 1.00 13.11 140 LEU A CA 1
ATOM 642 C C . LEU A 1 102 ? 28.890 47.323 162.535 1.00 13.42 140 LEU A C 1
ATOM 643 O O . LEU A 1 102 ? 29.007 46.279 163.187 1.00 13.30 140 LEU A O 1
ATOM 648 N N . PRO A 1 103 ? 29.544 47.504 161.382 1.00 16.51 141 PRO A N 1
ATOM 649 C CA . PRO A 1 103 ? 30.499 46.483 160.919 1.00 14.93 141 PRO A CA 1
ATOM 650 C C . PRO A 1 103 ? 31.565 46.175 161.974 1.00 17.58 141 PRO A C 1
ATOM 651 O O . PRO A 1 103 ? 32.043 47.055 162.696 1.00 17.45 141 PRO A O 1
ATOM 655 N N . HIS A 1 104 ? 31.905 44.892 162.066 1.00 14.24 142 HIS A N 1
ATOM 656 C CA . HIS A 1 104 ? 33.036 44.408 162.826 1.00 14.00 142 HIS A CA 1
ATOM 657 C C . HIS A 1 104 ? 34.307 44.817 162.108 1.00 18.51 142 HIS A C 1
ATOM 658 O O . HIS A 1 104 ? 34.454 44.587 160.915 1.00 19.60 142 HIS A O 1
ATOM 665 N N . VAL A 1 105 ? 35.226 45.430 162.833 1.00 12.22 143 VAL A N 1
ATOM 666 C CA . VAL A 1 105 ? 36.573 45.693 162.297 1.00 19.58 143 VAL A CA 1
ATOM 667 C C . VAL A 1 105 ? 37.481 44.675 162.936 1.00 20.32 143 VAL A C 1
ATOM 668 O O . VAL A 1 105 ? 37.472 44.495 164.175 1.00 20.10 143 VAL A O 1
ATOM 672 N N . LYS A 1 106 ? 38.262 43.995 162.097 1.00 19.66 144 LYS A N 1
ATOM 673 C CA . LYS A 1 106 ? 39.113 42.906 162.567 1.00 19.05 144 LYS A CA 1
ATOM 674 C C . LYS A 1 106 ? 40.373 43.450 163.215 1.00 20.93 144 LYS A C 1
ATOM 675 O O . LYS A 1 106 ? 40.691 44.624 163.080 1.00 19.13 144 LYS A O 1
ATOM 681 N N . THR A 1 107 ? 41.093 42.566 163.893 1.00 20.84 145 THR A N 1
ATOM 682 C CA . THR A 1 107 ? 42.368 42.916 164.528 1.00 24.14 145 THR A CA 1
ATOM 683 C C . THR A 1 107 ? 43.263 43.679 163.558 1.00 28.89 145 THR A C 1
ATOM 684 O O . THR A 1 107 ? 43.893 44.670 163.933 1.00 27.30 145 THR A O 1
ATOM 688 N N . ASP A 1 108 ? 43.288 43.252 162.296 1.00 24.34 146 ASP A N 1
ATOM 689 C CA . ASP A 1 108 ? 44.182 43.853 161.312 1.00 20.64 146 ASP A CA 1
ATOM 690 C C . ASP A 1 108 ? 43.754 45.227 160.772 1.00 23.04 146 ASP A C 1
ATOM 691 O O . ASP A 1 108 ? 44.434 45.780 159.901 1.00 26.80 146 ASP A O 1
ATOM 696 N N . GLY A 1 109 ? 42.654 45.794 161.279 1.00 21.68 147 GLY A N 1
ATOM 697 C CA . GLY A 1 109 ? 42.223 47.124 160.862 1.00 19.96 147 GLY A CA 1
ATOM 698 C C . GLY A 1 109 ? 41.356 47.198 159.597 1.00 18.95 147 GLY A C 1
ATOM 699 O O . GLY A 1 109 ? 41.151 48.277 159.014 1.00 19.51 147 GLY A O 1
ATOM 700 N N . GLN A 1 110 ? 40.876 46.033 159.161 1.00 19.73 148 GLN A N 1
ATOM 701 C CA . GLN A 1 110 ? 40.006 45.926 157.998 1.00 19.93 148 GLN A CA 1
ATOM 702 C C . GLN A 1 110 ? 38.612 45.453 158.407 1.00 12.79 148 GLN A C 1
ATOM 703 O O . GLN A 1 110 ? 38.478 44.622 159.307 1.00 14.27 148 GLN A O 1
ATOM 709 N N . ILE A 1 111 ? 37.611 45.974 157.699 1.00 11.85 149 ILE A N 1
ATOM 710 C CA . ILE A 1 111 ? 36.199 45.631 157.907 1.00 15.79 149 ILE A CA 1
ATOM 711 C C . ILE A 1 111 ? 36.050 44.153 157.633 1.00 18.96 149 ILE A C 1
ATOM 712 O O . ILE A 1 111 ? 36.623 43.653 156.657 1.00 16.67 149 ILE A O 1
ATOM 717 N N . ASP A 1 112 ? 35.317 43.464 158.509 1.00 11.87 150 ASP A N 1
ATOM 718 C CA . ASP A 1 112 ? 35.061 42.037 158.383 1.00 16.01 150 ASP A CA 1
ATOM 719 C C . ASP A 1 112 ? 33.995 41.759 157.327 1.00 17.75 150 ASP A C 1
ATOM 720 O O . ASP A 1 112 ? 32.807 41.925 157.578 1.00 13.87 150 ASP A O 1
ATOM 725 N N . ILE A 1 113 ? 34.421 41.373 156.122 1.00 15.83 151 ILE A N 1
ATOM 726 C CA . ILE A 1 113 ? 33.472 40.861 155.145 1.00 13.58 151 ILE A CA 1
ATOM 727 C C . ILE A 1 113 ? 33.987 39.513 154.620 1.00 13.73 151 ILE A C 1
ATOM 728 O O . ILE A 1 113 ? 35.201 39.267 154.578 1.00 16.39 151 ILE A O 1
ATOM 733 N N . VAL A 1 114 ? 33.071 38.628 154.240 1.00 15.30 152 VAL A N 1
ATOM 734 C CA . VAL A 1 114 ? 33.503 37.317 153.736 1.00 15.72 152 VAL A CA 1
ATOM 735 C C . VAL A 1 114 ? 32.978 37.206 152.324 1.00 18.25 152 VAL A C 1
ATOM 736 O O . VAL A 1 114 ? 31.783 37.156 152.130 1.00 13.78 152 VAL A O 1
ATOM 740 N N . SER A 1 115 ? 33.892 37.215 151.355 1.00 12.38 153 SER A N 1
ATOM 741 C CA . SER A 1 115 ? 33.541 37.209 149.936 1.00 21.91 153 SER A CA 1
ATOM 742 C C . SER A 1 115 ? 33.676 35.794 149.407 1.00 23.20 153 SER A C 1
ATOM 743 O O . SER A 1 115 ? 34.682 35.137 149.677 1.00 21.14 153 SER A O 1
ATOM 746 N N . VAL A 1 116 ? 32.664 35.336 148.671 1.00 20.54 154 VAL A N 1
ATOM 747 C CA . VAL A 1 116 ? 32.630 33.983 148.121 1.00 19.82 154 VAL A CA 1
ATOM 748 C C . VAL A 1 116 ? 32.296 34.062 146.610 1.00 17.55 154 VAL A C 1
ATOM 749 O O . VAL A 1 116 ? 31.332 34.713 146.220 1.00 16.98 154 VAL A O 1
ATOM 753 N N . ALA A 1 117 ? 33.090 33.420 145.760 1.00 18.89 155 ALA A N 1
ATOM 754 C CA . ALA A 1 117 ? 32.718 33.285 144.345 1.00 15.27 155 ALA A CA 1
ATOM 755 C C . ALA A 1 117 ? 31.418 32.459 144.289 1.00 14.44 155 ALA A C 1
ATOM 756 O O . ALA A 1 117 ? 31.268 31.519 145.076 1.00 17.37 155 ALA A O 1
ATOM 758 N N . LEU A 1 118 ? 30.509 32.839 143.396 1.00 16.79 156 LEU A N 1
ATOM 759 C CA . LEU A 1 118 ? 29.161 32.258 143.332 1.00 19.03 156 LEU A CA 1
ATOM 760 C C . LEU A 1 118 ? 28.849 31.829 141.887 1.00 18.61 156 LEU A C 1
ATOM 761 O O . LEU A 1 118 ? 29.057 32.585 140.940 1.00 19.11 156 LEU A O 1
ATOM 766 N N . THR A 1 119 ? 28.317 30.623 141.749 1.00 15.21 157 THR A N 1
ATOM 767 C CA . THR A 1 119 ? 27.808 30.147 140.474 1.00 12.85 157 THR A CA 1
ATOM 768 C C . THR A 1 119 ? 26.302 29.962 140.599 1.00 13.45 157 THR A C 1
ATOM 769 O O . THR A 1 119 ? 25.849 29.217 141.467 1.00 17.94 157 THR A O 1
ATOM 773 N N . ILE A 1 120 ? 25.520 30.636 139.767 1.00 13.87 158 ILE A N 1
ATOM 774 C CA . ILE A 1 120 ? 24.083 30.462 139.844 1.00 15.15 158 ILE A CA 1
ATOM 775 C C . ILE A 1 120 ? 23.677 29.590 138.648 1.00 17.04 158 ILE A C 1
ATOM 776 O O . ILE A 1 120 ? 24.101 29.833 137.527 1.00 18.37 158 ILE A O 1
ATOM 781 N N . TYR A 1 121 ? 22.847 28.594 138.906 1.00 17.19 159 TYR A N 1
ATOM 782 C CA . TYR A 1 121 ? 22.386 27.713 137.834 1.00 14.89 159 TYR A CA 1
ATOM 783 C C . TYR A 1 121 ? 20.930 27.420 138.060 1.00 18.37 159 TYR A C 1
ATOM 784 O O . TYR A 1 121 ? 20.348 27.871 139.041 1.00 14.91 159 TYR A O 1
ATOM 793 N N . ASP A 1 122 ? 20.312 26.697 137.135 1.00 12.25 160 ASP A N 1
ATOM 794 C CA . ASP A 1 122 ? 18.892 26.429 137.275 1.00 14.36 160 ASP A CA 1
ATOM 795 C C . ASP A 1 122 ? 18.643 25.067 136.665 1.00 17.40 160 ASP A C 1
ATOM 796 O O . ASP A 1 122 ? 18.769 24.915 135.443 1.00 16.84 160 ASP A O 1
ATOM 801 N N . SER A 1 123 ? 18.300 24.097 137.516 1.00 13.57 161 SER A N 1
ATOM 802 C CA . SER A 1 123 ? 18.002 22.741 137.036 1.00 16.29 161 SER A CA 1
ATOM 803 C C . SER A 1 123 ? 16.501 22.559 136.641 1.00 17.71 161 SER A C 1
ATOM 804 O O . SER A 1 123 ? 16.084 21.455 136.291 1.00 15.97 161 SER A O 1
ATOM 807 N N . THR A 1 124 ? 15.714 23.634 136.665 1.00 17.95 162 THR A N 1
ATOM 808 C CA . THR A 1 124 ? 14.269 23.527 136.458 1.00 17.91 162 THR A CA 1
ATOM 809 C C . THR A 1 124 ? 13.877 22.795 135.154 1.00 19.72 162 THR A C 1
ATOM 810 O O . THR A 1 124 ? 13.043 21.870 135.172 1.00 16.73 162 THR A O 1
ATOM 814 N N . THR A 1 125 ? 14.453 23.213 134.035 1.00 18.74 163 THR A N 1
ATOM 815 C CA . THR A 1 125 ? 14.071 22.600 132.755 1.00 23.45 163 THR A CA 1
ATOM 816 C C . THR A 1 125 ? 14.566 21.153 132.656 1.00 20.91 163 THR A C 1
ATOM 817 O O . THR A 1 125 ? 13.855 20.271 132.149 1.00 18.80 163 THR A O 1
ATOM 821 N N . LEU A 1 126 ? 15.797 20.914 133.111 1.00 16.56 164 LEU A N 1
ATOM 822 C CA . LEU A 1 126 ? 16.297 19.547 133.210 1.00 15.55 164 LEU A CA 1
ATOM 823 C C . LEU A 1 126 ? 15.346 18.685 134.018 1.00 17.28 164 LEU A C 1
ATOM 824 O O . LEU A 1 126 ? 14.998 17.565 133.595 1.00 16.00 164 LEU A O 1
ATOM 829 N N . ARG A 1 127 ? 14.898 19.187 135.168 1.00 14.20 165 ARG A N 1
ATOM 830 C CA . ARG A 1 127 ? 14.039 18.362 136.026 1.00 16.86 165 ARG A CA 1
ATOM 831 C C . ARG A 1 127 ? 12.689 18.067 135.357 1.00 17.32 165 ARG A C 1
ATOM 832 O O . ARG A 1 127 ? 12.166 16.962 135.457 1.00 16.45 165 ARG A O 1
ATOM 840 N N . ASP A 1 128 ? 12.148 19.057 134.647 1.00 14.80 166 ASP A N 1
ATOM 841 C CA . ASP A 1 128 ? 10.916 18.867 133.883 1.00 17.33 166 ASP A CA 1
ATOM 842 C C . ASP A 1 128 ? 11.139 17.844 132.791 1.00 17.72 166 ASP A C 1
ATOM 843 O O . ASP A 1 128 ? 10.312 16.960 132.597 1.00 15.55 166 ASP A O 1
ATOM 848 N N . LYS A 1 129 ? 12.235 17.992 132.060 1.00 13.75 167 LYS A N 1
ATOM 849 C CA . LYS A 1 129 ? 12.579 17.034 131.003 1.00 20.31 167 LYS A CA 1
ATOM 850 C C . LYS A 1 129 ? 12.690 15.608 131.544 1.00 16.34 167 LYS A C 1
ATOM 851 O O . LYS A 1 129 ? 12.204 14.633 130.930 1.00 13.68 167 LYS A O 1
ATOM 857 N N . ILE A 1 130 ? 13.371 15.465 132.668 1.00 14.00 168 ILE A N 1
ATOM 858 C CA . ILE A 1 130 ? 13.493 14.166 133.281 1.00 15.11 168 ILE A CA 1
ATOM 859 C C . ILE A 1 130 ? 12.128 13.565 133.597 1.00 16.46 168 ILE A C 1
ATOM 860 O O . ILE A 1 130 ? 11.908 12.372 133.346 1.00 14.51 168 ILE A O 1
ATOM 865 N N . GLU A 1 131 ? 11.207 14.370 134.139 1.00 13.04 169 GLU A N 1
ATOM 866 C CA . GLU A 1 131 ? 9.871 13.842 134.488 1.00 12.82 169 GLU A CA 1
ATOM 867 C C . GLU A 1 131 ? 9.081 13.484 133.230 1.00 14.24 169 GLU A C 1
ATOM 868 O O . GLU A 1 131 ? 8.331 12.511 133.229 1.00 13.15 169 GLU A O 1
ATOM 874 N N . GLU A 1 132 ? 9.280 14.242 132.161 1.00 16.54 170 GLU A N 1
ATOM 875 C CA . GLU A 1 132 ? 8.597 13.941 130.888 1.00 16.86 170 GLU A CA 1
ATOM 876 C C . GLU A 1 132 ? 9.070 12.606 130.297 1.00 16.71 170 GLU A C 1
ATOM 877 O O . GLU A 1 132 ? 8.240 11.788 129.829 1.00 14.00 170 GLU A O 1
ATOM 883 N N . VAL A 1 133 ? 10.378 12.354 130.347 1.00 14.44 171 VAL A N 1
ATOM 884 C CA . VAL A 1 133 ? 10.918 11.082 129.826 1.00 17.60 171 VAL A CA 1
ATOM 885 C C . VAL A 1 133 ? 10.492 9.933 130.740 1.00 16.18 171 VAL A C 1
ATOM 886 O O . VAL A 1 133 ? 10.180 8.840 130.273 1.00 14.16 171 VAL A O 1
ATOM 890 N N . ARG A 1 134 ? 10.503 10.164 132.052 1.00 10.98 172 ARG A N 1
ATOM 891 C CA . ARG A 1 134 ? 10.042 9.162 132.996 1.00 11.62 172 ARG A CA 1
ATOM 892 C C . ARG A 1 134 ? 8.600 8.752 132.672 1.00 15.73 172 ARG A C 1
ATOM 893 O O . ARG A 1 134 ? 8.256 7.551 132.640 1.00 17.35 172 ARG A O 1
ATOM 901 N N . THR A 1 135 ? 7.750 9.752 132.437 1.00 13.16 173 THR A N 1
ATOM 902 C CA . THR A 1 135 ? 6.335 9.496 132.179 1.00 15.03 173 THR A CA 1
ATOM 903 C C . THR A 1 135 ? 6.205 8.680 130.881 1.00 17.22 173 THR A C 1
ATOM 904 O O . THR A 1 135 ? 5.497 7.683 130.822 1.00 15.39 173 THR A O 1
ATOM 908 N N . ASN A 1 136 ? 6.915 9.122 129.859 1.00 10.96 174 ASN A N 1
ATOM 909 C CA . ASN A 1 136 ? 6.952 8.399 128.595 1.00 15.18 174 ASN A CA 1
ATOM 910 C C . ASN A 1 136 ? 7.433 6.948 128.784 1.00 17.06 174 ASN A C 1
ATOM 911 O O . ASN A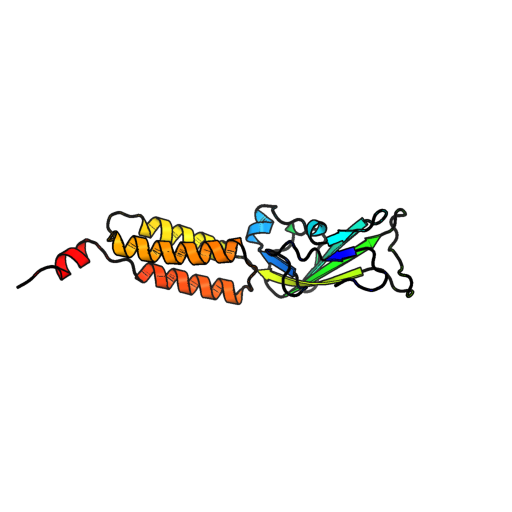 1 136 ? 6.772 5.997 128.317 1.00 13.18 174 ASN A O 1
ATOM 916 N N . ALA A 1 137 ? 8.569 6.779 129.464 1.00 15.43 175 ALA A N 1
ATOM 917 C CA . ALA A 1 137 ? 9.179 5.464 129.640 1.00 17.89 175 ALA A CA 1
ATOM 918 C C . ALA A 1 137 ? 8.233 4.486 130.347 1.00 18.60 175 ALA A C 1
ATOM 919 O O . ALA A 1 137 ? 8.296 3.291 130.086 1.00 13.87 175 ALA A O 1
ATOM 921 N N . ASN A 1 138 ? 7.365 5.000 131.218 1.00 13.05 176 ASN A N 1
ATOM 922 C CA . ASN A 1 138 ? 6.442 4.154 131.984 1.00 14.24 176 ASN A CA 1
ATOM 923 C C . ASN A 1 138 ? 5.244 3.631 131.196 1.00 11.86 176 ASN A C 1
ATOM 924 O O . ASN A 1 138 ? 4.500 2.777 131.680 1.00 12.63 176 ASN A O 1
ATOM 929 N N . ASP A 1 139 ? 5.109 4.091 129.963 1.00 12.04 177 ASP A N 1
ATOM 930 C CA . ASP A 1 139 ? 4.052 3.587 129.081 1.00 14.23 177 ASP A CA 1
ATOM 931 C C . ASP A 1 139 ? 4.304 2.079 128.790 1.00 11.95 177 ASP A C 1
ATOM 932 O O . ASP A 1 139 ? 5.391 1.729 128.333 1.00 12.62 177 ASP A O 1
ATOM 937 N N . PRO A 1 140 ? 3.339 1.194 129.045 1.00 13.05 178 PRO A N 1
ATOM 938 C CA . PRO A 1 140 ? 3.540 -0.227 128.767 1.00 15.08 178 PRO A CA 1
ATOM 939 C C . PRO A 1 140 ? 3.783 -0.577 127.309 1.00 13.92 178 PRO A C 1
ATOM 940 O O . PRO A 1 140 ? 4.137 -1.736 127.068 1.00 16.96 178 PRO A O 1
ATOM 944 N N . LYS A 1 141 ? 3.688 0.367 126.368 1.00 10.20 179 LYS A N 1
ATOM 945 C CA . LYS A 1 141 ? 4.002 0.010 124.973 1.00 10.33 179 LYS A CA 1
ATOM 946 C C . LYS A 1 141 ? 5.518 -0.272 124.738 1.00 14.81 179 LYS A C 1
ATOM 947 O O . LYS A 1 141 ? 5.897 -0.896 123.737 1.00 11.35 179 LYS A O 1
ATOM 953 N N . TRP A 1 142 ? 6.367 0.213 125.656 1.00 12.20 180 TRP A N 1
ATOM 954 C CA . TRP A 1 142 ? 7.820 0.034 125.589 1.00 11.20 180 TRP A CA 1
ATOM 955 C C . TRP A 1 142 ? 8.233 -1.264 126.260 1.00 7.51 180 TRP A C 1
ATOM 956 O O . TRP A 1 142 ? 7.614 -1.693 127.232 1.00 12.56 180 TRP A O 1
ATOM 967 N N . THR A 1 143 ? 9.266 -1.916 125.732 1.00 8.21 181 THR A N 1
ATOM 968 C CA . THR A 1 143 ? 9.793 -3.108 126.387 1.00 13.83 181 THR A CA 1
ATOM 969 C C . THR A 1 143 ? 10.200 -2.793 127.827 1.00 12.74 181 THR A C 1
ATOM 970 O O . THR A 1 143 ? 10.696 -1.699 128.118 1.00 13.22 181 THR A O 1
ATOM 974 N N . GLU A 1 144 ? 10.027 -3.760 128.718 1.00 11.34 182 GLU A N 1
ATOM 975 C CA . GLU A 1 144 ? 10.492 -3.539 130.092 1.00 15.90 182 GLU A CA 1
ATOM 976 C C . GLU A 1 144 ? 12.020 -3.308 130.136 1.00 13.75 182 GLU A C 1
ATOM 977 O O . GLU A 1 144 ? 12.517 -2.469 130.892 1.00 17.03 182 GLU A O 1
ATOM 983 N N . GLU A 1 145 ? 12.757 -4.028 129.307 1.00 15.38 183 GLU A N 1
ATOM 984 C CA . GLU A 1 145 ? 14.214 -3.923 129.296 1.00 15.35 183 GLU A CA 1
ATOM 985 C C . GLU A 1 145 ? 14.669 -2.503 128.892 1.00 20.44 183 GLU A C 1
ATOM 986 O O . GLU A 1 145 ? 15.595 -1.935 129.504 1.00 18.18 183 GLU A O 1
ATOM 992 N N . SER A 1 146 ? 14.041 -1.930 127.864 1.00 13.69 184 SER A N 1
ATOM 993 C CA . SER A 1 146 ? 14.393 -0.550 127.507 1.00 15.09 184 SER A CA 1
ATOM 994 C C . SER A 1 146 ? 13.929 0.483 128.568 1.00 13.36 184 SER A C 1
ATOM 995 O O . SER A 1 146 ? 14.684 1.430 128.897 1.00 13.06 184 SER A O 1
ATOM 998 N N . ARG A 1 147 ? 12.722 0.307 129.096 1.00 10.56 185 ARG A N 1
ATOM 999 C CA . ARG A 1 147 ? 12.239 1.185 130.171 1.00 13.00 185 ARG A CA 1
ATOM 1000 C C . ARG A 1 147 ? 13.269 1.224 131.307 1.00 12.17 185 ARG A C 1
ATOM 1001 O O . ARG A 1 147 ? 13.611 2.291 131.829 1.00 9.95 185 ARG A O 1
ATOM 1009 N N . THR A 1 148 ? 13.723 0.047 131.712 1.00 10.59 186 THR A N 1
ATOM 1010 C CA . THR A 1 148 ? 14.598 -0.057 132.866 1.00 14.09 186 THR A CA 1
ATOM 1011 C C . THR A 1 148 ? 15.928 0.640 132.603 1.00 12.93 186 THR A C 1
ATOM 1012 O O . THR A 1 148 ? 16.467 1.320 133.481 1.00 9.40 186 THR A O 1
ATOM 1016 N N . GLU A 1 149 ? 16.460 0.477 131.396 1.00 8.69 187 GLU A N 1
ATOM 1017 C CA . GLU A 1 149 ? 17.727 1.121 131.064 1.00 10.85 187 GLU A CA 1
ATOM 1018 C C . GLU A 1 149 ? 17.572 2.631 131.068 1.00 12.13 187 GLU A C 1
ATOM 1019 O O . GLU A 1 149 ? 18.442 3.354 131.563 1.00 11.96 187 GLU A O 1
ATOM 1025 N N . VAL A 1 150 ? 16.461 3.112 130.516 1.00 6.96 188 VAL A N 1
ATOM 1026 C CA . VAL A 1 150 ? 16.205 4.552 130.473 1.00 10.84 188 VAL A CA 1
ATOM 1027 C C . VAL A 1 150 ? 16.015 5.108 131.902 1.00 10.17 188 VAL A C 1
ATOM 1028 O O . VAL A 1 150 ? 16.638 6.124 132.284 1.00 13.04 188 VAL A O 1
ATOM 1032 N N . LEU A 1 151 ? 15.204 4.432 132.705 1.00 8.99 189 LEU A N 1
ATOM 1033 C CA . LEU A 1 151 ? 14.987 4.931 134.089 1.00 8.55 189 LEU A CA 1
ATOM 1034 C C . LEU A 1 151 ? 16.256 4.911 134.910 1.00 11.03 189 LEU A C 1
ATOM 1035 O O . LEU A 1 151 ? 16.465 5.772 135.812 1.00 11.70 189 LEU A O 1
ATOM 1040 N N . THR A 1 152 ? 17.123 3.934 134.647 1.00 8.16 190 THR A N 1
ATOM 1041 C CA . THR A 1 152 ? 18.393 3.863 135.369 1.00 9.85 190 THR A CA 1
ATOM 1042 C C . THR A 1 152 ? 19.234 5.119 135.101 1.00 12.98 190 THR A C 1
ATOM 1043 O O . THR A 1 152 ? 19.858 5.696 136.015 1.00 13.99 190 THR A O 1
ATOM 1047 N N . GLY A 1 153 ? 19.264 5.527 133.840 1.00 12.14 191 GLY A N 1
ATOM 1048 C CA . GLY A 1 153 ? 20.038 6.705 133.453 1.00 16.99 191 GLY A CA 1
ATOM 1049 C C . GLY A 1 153 ? 19.431 7.980 134.039 1.00 15.30 191 GLY A C 1
ATOM 1050 O O . GLY A 1 153 ? 20.150 8.894 134.525 1.00 14.35 191 GLY A O 1
ATOM 1051 N N . LEU A 1 154 ? 18.112 8.081 133.970 1.00 10.68 192 LEU A N 1
ATOM 1052 C CA . LEU A 1 154 ? 17.445 9.220 134.608 1.00 12.08 192 LEU A CA 1
ATOM 1053 C C . LEU A 1 154 ? 17.717 9.283 136.124 1.00 12.54 192 LEU A C 1
ATOM 1054 O O . LEU A 1 154 ? 17.912 10.378 136.674 1.00 10.82 192 LEU A O 1
ATOM 1059 N N . ASP A 1 155 ? 17.648 8.141 136.812 1.00 13.30 193 ASP A N 1
ATOM 1060 C CA . ASP A 1 155 ? 17.930 8.093 138.246 1.00 15.42 193 ASP A CA 1
ATOM 1061 C C . ASP A 1 155 ? 19.338 8.542 138.589 1.00 13.38 193 ASP A C 1
ATOM 1062 O O . ASP A 1 155 ? 19.544 9.218 139.597 1.00 11.76 193 ASP A O 1
ATOM 1067 N N . THR A 1 156 ? 20.295 8.168 137.757 1.00 14.43 194 THR A N 1
ATOM 1068 C CA . THR A 1 156 ? 21.685 8.565 137.967 1.00 17.65 194 THR A CA 1
ATOM 1069 C C . THR A 1 156 ? 21.837 10.102 137.877 1.00 14.53 194 THR A C 1
ATOM 1070 O O . THR A 1 156 ? 22.454 10.748 138.758 1.00 15.01 194 THR A O 1
ATOM 1074 N N . ILE A 1 157 ? 21.254 10.677 136.834 1.00 13.43 195 ILE A N 1
ATOM 1075 C CA . ILE A 1 157 ? 21.248 12.115 136.663 1.00 12.12 195 ILE A CA 1
ATOM 1076 C C . ILE A 1 157 ? 20.510 12.823 137.820 1.00 16.22 195 ILE A C 1
ATOM 1077 O O . ILE A 1 157 ? 20.979 13.845 138.349 1.00 15.12 195 ILE A O 1
ATOM 1082 N N . LYS A 1 158 ? 19.341 12.307 138.189 1.00 14.88 196 LYS A N 1
ATOM 1083 C CA . LYS A 1 158 ? 18.556 12.967 139.231 1.00 16.71 196 LYS A CA 1
ATOM 1084 C C . LYS A 1 158 ? 19.296 12.939 140.578 1.00 16.84 196 LYS A C 1
ATOM 1085 O O . LYS A 1 158 ? 19.334 13.940 141.294 1.00 15.67 196 LYS A O 1
ATOM 1091 N N . THR A 1 159 ? 19.882 11.802 140.914 1.00 12.10 197 THR A N 1
ATOM 1092 C CA . THR A 1 159 ? 20.687 11.703 142.153 1.00 13.05 197 THR A CA 1
ATOM 1093 C C . THR A 1 159 ? 21.832 12.736 142.172 1.00 19.67 197 THR A C 1
ATOM 1094 O O . THR A 1 159 ? 22.071 13.411 143.181 1.00 16.02 197 THR A O 1
ATOM 1098 N N . ASP A 1 160 ? 22.483 12.873 141.027 1.00 14.94 198 ASP A N 1
ATOM 1099 C CA . ASP A 1 160 ? 23.607 13.784 140.838 1.00 16.09 198 ASP A CA 1
ATOM 1100 C C . ASP A 1 160 ? 23.194 15.261 141.055 1.00 18.33 198 ASP A C 1
ATOM 1101 O O . ASP A 1 160 ? 23.807 15.969 141.863 1.00 20.39 198 ASP A O 1
ATOM 1106 N N . ILE A 1 161 ? 22.110 15.698 140.412 1.00 14.27 199 ILE A N 1
ATOM 1107 C CA . ILE A 1 161 ? 21.695 17.084 140.555 1.00 12.97 199 ILE A CA 1
ATOM 1108 C C . ILE A 1 161 ? 21.047 17.343 141.916 1.00 15.27 199 ILE A C 1
ATOM 1109 O O . ILE A 1 161 ? 21.041 18.486 142.380 1.00 13.82 199 ILE A O 1
ATOM 1114 N N . ASP A 1 162 ? 20.529 16.299 142.563 1.00 10.26 200 ASP A N 1
ATOM 1115 C CA . ASP A 1 162 ? 19.937 16.485 143.892 1.00 18.24 200 ASP A CA 1
ATOM 1116 C C . ASP A 1 162 ? 21.045 16.740 144.899 1.00 19.19 200 ASP A C 1
ATOM 1117 O O . ASP A 1 162 ? 20.869 17.466 145.870 1.00 14.62 200 ASP A O 1
ATOM 1122 N N . ASN A 1 163 ? 22.170 16.109 144.678 1.00 16.28 201 ASN A N 1
ATOM 1123 C CA . ASN A 1 163 ? 23.242 16.107 145.682 1.00 20.05 201 ASN A CA 1
ATOM 1124 C C . ASN A 1 163 ? 24.393 17.066 145.418 1.00 21.65 201 ASN A C 1
ATOM 1125 O O . ASN A 1 163 ? 25.042 17.525 146.353 1.00 20.43 201 ASN A O 1
ATOM 1130 N N . ASN A 1 164 ? 24.634 17.384 144.153 1.00 13.95 202 ASN A N 1
ATOM 1131 C CA . ASN A 1 164 ? 25.909 18.001 143.761 1.00 17.50 202 ASN A CA 1
ATOM 1132 C C . ASN A 1 164 ? 25.672 19.279 142.980 1.00 16.36 202 ASN A C 1
ATOM 1133 O O . ASN A 1 164 ? 24.778 19.344 142.121 1.00 17.00 202 ASN A O 1
ATOM 1138 N N . PRO A 1 165 ? 26.442 20.328 143.284 1.00 16.78 203 PRO A N 1
ATOM 1139 C CA . PRO A 1 165 ? 26.286 21.595 142.564 1.00 16.11 203 PRO A CA 1
ATOM 1140 C C . PRO A 1 165 ? 26.814 21.482 141.138 1.00 15.01 203 PRO A C 1
ATOM 1141 O O . PRO A 1 165 ? 27.753 20.726 140.904 1.00 18.26 203 PRO A O 1
ATOM 1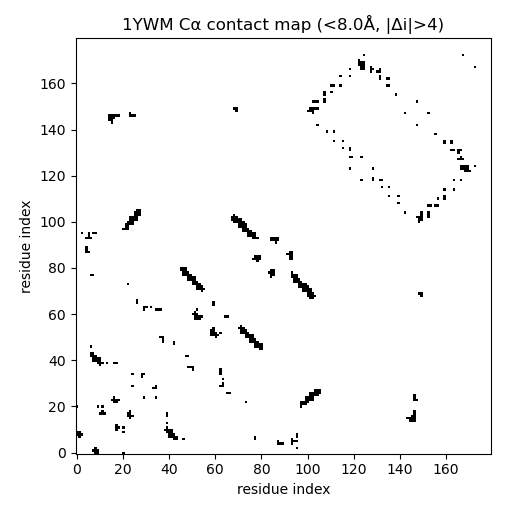145 N N . LYS A 1 166 ? 26.238 22.247 140.223 1.00 15.02 204 LYS A N 1
ATOM 1146 C CA . LYS A 1 166 ? 26.642 22.233 138.825 1.00 16.67 204 LYS A CA 1
ATOM 1147 C C . LYS A 1 166 ? 26.810 23.653 138.274 1.00 19.90 204 LYS A C 1
ATOM 1148 O O . LYS A 1 166 ? 26.310 24.608 138.854 1.00 21.21 204 LYS A O 1
ATOM 1154 N N . THR A 1 167 ? 27.486 23.787 137.138 1.00 18.81 205 THR A N 1
ATOM 1155 C CA . THR A 1 167 ? 27.317 24.989 136.310 1.00 18.34 205 THR A CA 1
ATOM 1156 C C . THR A 1 167 ? 26.137 24.820 135.359 1.00 19.59 205 THR A C 1
ATOM 1157 O O . THR A 1 167 ? 25.708 23.674 135.079 1.00 18.38 205 THR A O 1
ATOM 1161 N N . GLN A 1 168 ? 25.631 25.933 134.822 1.00 14.58 206 GLN A N 1
ATOM 1162 C CA . GLN A 1 168 ? 24.569 25.848 133.798 1.00 19.74 206 GLN A CA 1
ATOM 1163 C C . GLN A 1 168 ? 24.981 25.089 132.522 1.00 24.39 206 GLN A C 1
ATOM 1164 O O . GLN A 1 168 ? 24.155 24.408 131.873 1.00 19.59 206 GLN A O 1
ATOM 1170 N N . THR A 1 169 ? 26.253 25.222 132.149 1.00 20.74 207 THR A N 1
ATOM 1171 C CA . THR A 1 169 ? 26.789 24.445 131.037 1.00 24.84 207 THR A CA 1
ATOM 1172 C C . THR A 1 169 ? 26.612 22.952 131.299 1.00 23.79 207 THR A C 1
ATOM 1173 O O . THR A 1 169 ? 26.193 22.185 130.397 1.00 20.10 207 THR A O 1
ATOM 1177 N N . ASP A 1 170 ? 26.951 22.535 132.517 1.00 17.89 208 ASP A N 1
ATOM 1178 C CA . ASP A 1 170 ? 26.778 21.135 132.888 1.00 23.02 208 ASP A CA 1
ATOM 1179 C C . ASP A 1 170 ? 25.289 20.728 132.856 1.00 19.48 208 ASP A C 1
ATOM 1180 O O . ASP A 1 170 ? 24.953 19.685 132.306 1.00 18.97 208 ASP A O 1
ATOM 1185 N N . ILE A 1 171 ? 24.414 21.536 133.455 1.00 17.43 209 ILE A N 1
ATOM 1186 C CA . ILE A 1 171 ? 22.964 21.307 133.343 1.00 18.27 209 ILE A CA 1
ATOM 1187 C C . ILE A 1 171 ? 22.516 21.097 131.880 1.00 21.45 209 ILE A C 1
ATOM 1188 O O . ILE A 1 171 ? 21.861 20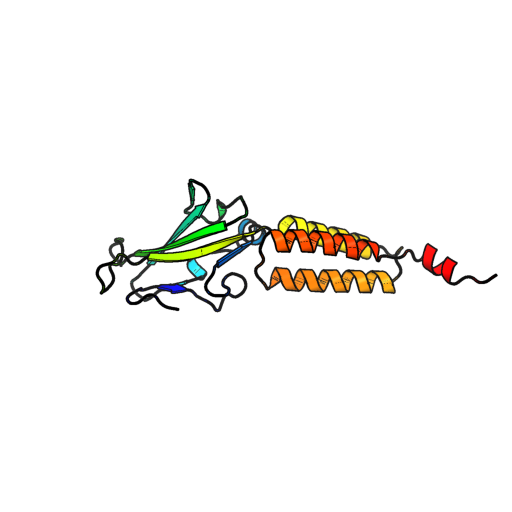.088 131.549 1.00 17.25 209 ILE A O 1
ATOM 1193 N N . ASP A 1 172 ? 22.900 22.019 130.996 1.00 17.24 210 ASP A N 1
ATOM 1194 C CA . ASP A 1 172 ? 22.502 21.934 129.596 1.00 23.65 210 ASP A CA 1
ATOM 1195 C C . ASP A 1 172 ? 23.024 20.649 128.937 1.00 19.15 210 ASP A C 1
ATOM 1196 O O . ASP A 1 172 ? 22.330 20.039 128.120 1.00 25.15 210 ASP A O 1
ATOM 1201 N N . SER A 1 173 ? 24.222 20.223 129.302 1.00 18.89 211 SER A N 1
ATOM 1202 C CA . SER A 1 173 ? 24.748 18.965 128.780 1.00 19.70 211 SER A CA 1
ATOM 1203 C C . SER A 1 173 ? 23.932 17.744 129.272 1.00 24.81 211 SER A C 1
ATOM 1204 O O . SER A 1 173 ? 23.727 16.760 128.529 1.00 20.21 211 SER A O 1
ATOM 1207 N N . LYS A 1 174 ? 23.417 17.829 130.496 1.00 18.09 212 LYS A N 1
ATOM 1208 C CA . LYS A 1 174 ? 22.598 16.734 131.040 1.00 17.13 212 LYS A CA 1
ATOM 1209 C C . LYS A 1 174 ? 21.223 16.687 130.341 1.00 17.00 212 LYS A C 1
ATOM 1210 O O . LYS A 1 174 ? 20.606 15.633 130.254 1.00 15.49 212 LYS A O 1
ATOM 1216 N N . ILE A 1 175 ? 20.728 17.833 129.876 1.00 13.98 213 ILE A N 1
ATOM 1217 C CA . ILE A 1 175 ? 19.473 17.853 129.139 1.00 18.76 213 ILE A CA 1
ATOM 1218 C C . ILE A 1 175 ? 19.639 17.040 127.851 1.00 19.86 213 ILE A C 1
ATOM 1219 O O . ILE A 1 175 ? 18.744 16.255 127.486 1.00 17.87 213 ILE A O 1
ATOM 1224 N N . VAL A 1 176 ? 20.789 17.232 127.196 1.00 17.88 214 VAL A N 1
ATOM 1225 C CA . VAL A 1 176 ? 21.144 16.471 126.004 1.00 21.55 214 VAL A CA 1
ATOM 1226 C C . VAL A 1 176 ? 21.251 14.984 126.351 1.00 21.70 214 VAL A C 1
ATOM 1227 O O . VAL A 1 176 ? 20.728 14.150 125.599 1.00 17.43 214 VAL A O 1
ATOM 1231 N N . GLU A 1 177 ? 21.944 14.639 127.448 1.00 15.37 215 GLU A N 1
ATOM 1232 C CA . GLU A 1 177 ? 21.995 13.235 127.867 1.00 19.26 215 GLU A CA 1
ATOM 1233 C C . GLU A 1 177 ? 20.589 12.618 128.047 1.00 14.96 215 GLU A C 1
ATOM 1234 O O . GLU A 1 177 ? 20.376 11.426 127.723 1.00 16.87 215 GLU A O 1
ATOM 1240 N N . VAL A 1 178 ? 19.660 13.406 128.597 1.00 15.40 216 VAL A N 1
ATOM 1241 C CA . VAL A 1 178 ? 18.295 12.931 128.885 1.00 13.55 216 VAL A CA 1
ATOM 1242 C C . VAL A 1 178 ? 17.563 12.705 127.560 1.00 19.30 216 VAL A C 1
ATOM 1243 O O . VAL A 1 178 ? 16.854 11.707 127.394 1.00 13.37 216 VAL A O 1
ATOM 1247 N N . ASN A 1 179 ? 17.721 13.638 126.616 1.00 14.37 217 ASN A N 1
ATOM 1248 C CA . ASN A 1 179 ? 17.129 13.470 125.285 1.00 15.63 217 ASN A CA 1
ATOM 1249 C C . ASN A 1 179 ? 17.623 12.210 124.600 1.00 13.49 217 ASN A C 1
ATOM 1250 O O . ASN A 1 179 ? 16.830 11.500 123.935 1.00 18.16 217 ASN A O 1
ATOM 1255 N N . GLU A 1 180 ? 18.931 11.954 124.729 1.00 14.71 218 GLU A N 1
ATOM 1256 C CA . GLU A 1 180 ? 19.558 10.753 124.188 1.00 19.67 218 GLU A CA 1
ATOM 1257 C C . GLU A 1 180 ? 19.091 9.458 124.857 1.00 21.25 218 GLU A C 1
ATOM 1258 O O . GLU A 1 180 ? 18.830 8.457 124.162 1.00 16.29 218 GLU A O 1
ATOM 1264 N N . LEU A 1 181 ? 19.001 9.459 126.188 1.00 16.74 219 LEU A N 1
ATOM 1265 C CA . LEU A 1 181 ? 18.420 8.320 126.917 1.00 12.72 219 LEU A CA 1
ATOM 1266 C C . LEU A 1 181 ? 17.015 7.947 126.408 1.00 14.43 219 LEU A C 1
ATOM 1267 O O . LEU A 1 181 ? 16.682 6.760 126.247 1.00 14.07 219 LEU A O 1
ATOM 1272 N N . GLU A 1 182 ? 16.187 8.948 126.177 1.00 11.57 220 GLU A N 1
ATOM 1273 C CA . GLU A 1 182 ? 14.815 8.702 125.723 1.00 11.80 220 GLU A CA 1
ATOM 1274 C C . GLU A 1 182 ? 14.804 7.947 124.398 1.00 15.61 220 GLU A C 1
ATOM 1275 O O . GLU A 1 182 ? 13.935 7.126 124.153 1.00 13.22 220 GLU A O 1
ATOM 1281 N N . LYS A 1 183 ? 15.797 8.194 123.562 1.00 14.50 221 LYS A N 1
ATOM 1282 C CA . LYS A 1 183 ? 15.900 7.462 122.283 1.00 18.34 221 LYS A CA 1
ATOM 1283 C C . LYS A 1 183 ? 16.219 5.981 122.437 1.00 19.52 221 LYS A C 1
ATOM 1284 O O . LYS A 1 183 ? 16.080 5.228 121.464 1.00 19.13 221 LYS A O 1
ATOM 1290 N N . LEU A 1 184 ? 16.560 5.531 123.656 1.00 11.98 222 LEU A N 1
ATOM 1291 C CA . LEU A 1 184 ? 16.800 4.114 123.878 1.00 15.64 222 LEU A CA 1
ATOM 1292 C C . LEU A 1 184 ? 15.513 3.286 124.064 1.00 15.77 222 LEU A C 1
ATOM 1293 O O . LEU A 1 184 ? 15.581 2.061 124.137 1.00 11.81 222 LEU A O 1
ATOM 1298 N N . LEU A 1 185 ? 14.372 3.945 124.199 1.00 12.78 223 LEU A N 1
ATOM 1299 C CA . LEU A 1 185 ? 13.120 3.212 124.388 1.00 11.01 223 LEU A CA 1
ATOM 1300 C C . LEU A 1 185 ? 12.852 2.419 123.099 1.00 11.31 223 LEU A C 1
ATOM 1301 O O . LEU A 1 185 ? 13.053 2.937 121.998 1.00 15.21 223 LEU A O 1
ATOM 1306 N N . VAL A 1 186 ? 12.421 1.190 123.278 1.00 12.48 224 VAL A N 1
ATOM 1307 C CA . VAL A 1 186 ? 12.137 0.290 122.133 1.00 15.16 224 VAL A CA 1
ATOM 1308 C C . VAL A 1 186 ? 10.711 -0.178 122.271 1.00 13.71 224 VAL A C 1
ATOM 1309 O O . VAL A 1 186 ? 10.320 -0.648 123.340 1.00 14.06 224 VAL A O 1
ATOM 1313 N N . LEU A 1 187 ? 9.917 -0.059 121.207 1.00 12.73 225 LEU A N 1
ATOM 1314 C CA . LEU A 1 187 ? 8.543 -0.587 121.262 1.00 12.66 225 LEU A CA 1
ATOM 1315 C C . LEU A 1 187 ? 8.505 -2.108 121.366 1.00 12.80 225 LEU A C 1
ATOM 1316 O O . LEU A 1 187 ? 9.259 -2.802 120.679 1.00 17.88 225 LEU A O 1
ATOM 1321 N N . LYS A 1 188 ? 7.632 -2.630 122.232 1.00 12.08 226 LYS A N 1
ATOM 1322 C CA . LYS A 1 188 ? 7.349 -4.056 122.270 1.00 14.40 226 LYS A CA 1
ATOM 1323 C C . LYS A 1 188 ? 6.974 -4.549 120.850 1.00 16.39 226 LYS A C 1
ATOM 1324 O O . LYS A 1 188 ? 7.354 -5.648 120.463 1.00 17.42 226 LYS A O 1
ATOM 1330 N N . LEU A 1 189 ? 6.253 -3.717 120.095 1.00 17.53 227 LEU A N 1
ATOM 1331 C CA . LEU A 1 189 ? 5.871 -4.045 118.702 1.00 17.32 227 LEU A CA 1
ATOM 1332 C C . LEU A 1 189 ? 7.134 -4.325 117.865 1.00 22.21 227 LEU A C 1
ATOM 1333 O O . LEU A 1 189 ? 7.218 -5.344 117.171 1.00 19.75 227 LEU A O 1
ATOM 1338 N N . ALA A 1 190 ? 8.118 -3.429 117.948 1.00 17.82 228 ALA A N 1
ATOM 1339 C CA . ALA A 1 190 ? 9.388 -3.593 117.232 1.00 20.94 228 ALA A CA 1
ATOM 1340 C C . ALA A 1 190 ? 10.153 -4.825 117.699 1.00 25.27 228 ALA A C 1
ATOM 1341 O O . ALA A 1 190 ? 10.643 -5.594 116.863 1.00 24.98 228 ALA A O 1
ATOM 1343 N N . ALA A 1 191 ? 10.227 -5.029 119.021 1.00 21.37 229 ALA A N 1
ATOM 1344 C CA . ALA A 1 191 ? 10.933 -6.177 119.606 1.00 20.82 229 ALA A CA 1
ATOM 1345 C C . ALA A 1 191 ? 10.279 -7.507 119.211 1.00 27.72 229 ALA A C 1
ATOM 1346 O O . ALA A 1 191 ? 10.961 -8.510 119.038 1.00 29.10 229 ALA A O 1
ATOM 1348 N N . ALA A 1 192 ? 8.953 -7.517 119.122 1.00 22.50 230 ALA A N 1
ATOM 1349 C CA . ALA A 1 192 ? 8.228 -8.744 118.777 1.00 25.23 230 ALA A CA 1
ATOM 1350 C C . ALA A 1 192 ? 8.511 -9.137 117.313 1.00 34.41 230 ALA A C 1
ATOM 1351 O O . ALA A 1 192 ? 8.573 -10.329 116.983 1.00 41.20 230 ALA A O 1
ATOM 1353 N N . LEU A 1 193 ? 8.728 -8.143 116.453 1.00 31.84 231 LEU A N 1
ATOM 1354 C CA . LEU A 1 193 ? 8.990 -8.398 115.034 1.00 30.69 231 LEU A CA 1
ATOM 1355 C C . LEU A 1 193 ? 10.474 -8.657 114.693 1.00 40.37 231 LEU A C 1
ATOM 1356 O O . LEU A 1 193 ? 10.775 -9.218 113.630 1.00 40.25 231 LEU A O 1
ATOM 1361 N N . GLU A 1 194 ? 11.389 -8.238 115.574 1.00 36.02 232 GLU A N 1
ATOM 1362 C CA . GLU A 1 194 ? 12.799 -8.637 115.487 1.00 43.23 232 GLU A CA 1
ATOM 1363 C C . GLU A 1 194 ? 12.950 -10.106 115.896 1.00 54.76 232 GLU A C 1
ATOM 1364 O O . GLU A 1 194 ? 13.799 -10.828 115.375 1.00 62.87 232 GLU A O 1
ATOM 1370 N N . HIS A 1 195 ? 12.112 -10.530 116.840 0.50 50.07 233 HIS A N 1
ATOM 1371 C CA . HIS A 1 195 ? 12.102 -11.913 117.312 0.50 46.74 233 HIS A CA 1
ATOM 1372 C C . HIS A 1 195 ? 11.499 -12.906 116.298 0.50 45.91 233 HIS A C 1
ATOM 1373 O O . HIS A 1 195 ? 11.490 -14.112 116.544 0.50 45.60 233 HIS A O 1
ATOM 1380 N N . HIS A 1 196 ? 11.016 -12.409 115.158 0.50 46.62 234 HIS A N 1
ATOM 1381 C CA . HIS A 1 196 ? 10.415 -13.281 114.138 0.50 43.18 234 HIS A CA 1
ATOM 1382 C C . HIS A 1 196 ? 11.424 -13.845 113.135 0.50 46.14 234 HIS A C 1
ATOM 1383 O O . HIS A 1 196 ? 12.423 -13.193 112.810 0.50 47.61 234 HIS A O 1
ATOM 1390 N N . HIS A 1 197 ? 11.120 -15.036 112.616 0.50 44.75 235 HIS A N 1
ATOM 1391 C CA . HIS A 1 197 ? 12.020 -15.778 111.731 0.50 46.88 235 HIS A CA 1
ATOM 1392 C C . HIS A 1 197 ? 11.331 -16.273 110.452 0.50 47.97 235 HIS A C 1
ATOM 1393 O O . HIS A 1 197 ? 10.243 -16.853 110.495 0.50 43.04 235 HIS A O 1
ATOM 1400 N N . HIS A 1 198 ? 11.985 -16.054 109.315 0.50 49.54 236 HIS A N 1
ATOM 1401 C CA . HIS A 1 198 ? 11.464 -16.498 108.026 0.50 48.74 236 HIS A CA 1
ATOM 1402 C C . HIS A 1 198 ? 12.138 -17.791 107.559 0.50 51.56 236 HIS A C 1
ATOM 1403 O O . HIS A 1 198 ? 12.184 -18.090 106.363 0.50 53.37 236 HIS A O 1
#

B-factor: mean 23.66, std 11.39, range [4.93, 76.18]